Protein AF-A0A7U9RE30-F1 (afdb_monomer)

Foldseek 3Di:
DVVVLVVVLVCCCVVPVPAQEDEQEAELQDDVRLVCVLVSQQVNCVSVVHAYEYEYEQDDPPDALSSLVSNLVSVVSLVPDPRHFEYFYFYCNLDVDPVVQVVQVCVQVCLLVVQQFDDPQAGCDPVNSRVQRRHDAYKDKDKAAQVCLVCVLVCRAPNHGGQHFDQPLDFAEKEWEHCDSDDDCPVVCVRNNDYPYYHYTYNRRIIMMMTTRTHDNVVVSVVSVVSSVVNVVVVVVVVVVVVPDPPPPPPVVPVVPDPDDDDDDDDDDDDPVVVVVVVD

pLDDT: mean 85.0, std 16.6, range [34.31, 98.5]

Solvent-accessible surface area (backbone atoms only — not comparable to full-atom values): 15481 Å² total; per-residue (Å²): 109,69,68,62,48,51,51,51,54,51,49,47,48,71,78,44,75,83,61,58,67,47,78,50,76,35,41,25,32,39,71,71,40,18,77,39,45,55,62,50,47,52,49,49,19,72,75,68,75,29,41,27,27,40,36,35,33,43,67,37,94,88,60,54,50,64,30,29,46,34,32,51,54,34,51,64,47,48,74,72,57,88,59,46,12,20,28,35,44,30,26,44,72,63,39,94,53,61,66,57,47,53,52,52,50,50,55,29,50,50,57,60,72,66,47,68,46,50,53,100,85,27,52,57,47,72,66,58,52,51,50,45,44,48,26,52,32,26,34,48,70,35,65,37,55,68,94,43,63,88,46,48,60,45,35,70,59,73,65,46,50,51,55,59,73,56,93,78,31,49,33,40,35,35,42,35,29,27,49,46,89,76,80,89,51,66,71,50,32,72,69,49,23,69,48,80,46,73,46,55,10,18,53,15,86,38,30,36,39,35,46,17,24,22,56,66,41,59,71,62,51,49,52,40,48,49,52,26,52,53,44,50,52,52,54,48,51,52,54,54,59,66,64,59,54,97,66,72,65,82,71,59,88,64,61,86,75,62,93,75,89,84,80,93,75,84,87,75,85,80,56,85,70,66,70,61,64,80,80,113

Secondary structure (DSSP, 8-state):
-HHHHHHHHHHHHHH-TT--EEEEEEESSSHHHHHHHHHHHHHHHHHH--EEEEEEEEPPTTS-HHHHHHHHHHHHHHTT-SS--EEEEEEGGG-S-HHHHHHHHHHHHHHHHH-----TT----HHHHHHHHHS-EEEEEEEE-GGGGGGHHHHHHTSSSBPPPPTT---SEEEEE-SSS----HHHHHHH---SEEEEE-S-SSEEEEEEEEPP-HHHHHHHHHHHHHHHHHHHHHHHHHHS-TT-S---SSTTS--------PPP---TTTGGGGG-

Radius of gyration: 27.87 Å; Cα contacts (8 Å, |Δi|>4): 449; chains: 1; bounding box: 73×40×84 Å

Sequence (280 aa):
MKENLEILIDEVRSKMPSITTLFICASSAGGTGSGMLAAVAKILSRQLEINICIVTVLPDKSENFQSYANTVELFQEIEKLDCIGATFILDNSKNKDRMKINEIFFTHLDALLANENGGDYGCLDRSEIDNLLSTQGMSILCKLGKDNADKILASLTTNNIYAPIEANKVIRYMGVMSCNTNVELDEIYSQVGMPIDTYIGTNSPSNVYMLAGLTLPKTRLNEIKAMAQTNAEIIKKGFDSAKESLFDDEMDFLGTFDMEARKLKKEEKVSSLDILNEFL

Structure (mmCIF, N/CA/C/O backbone):
data_AF-A0A7U9RE30-F1
#
_entry.id   AF-A0A7U9RE30-F1
#
loop_
_atom_site.group_PDB
_atom_site.id
_atom_site.type_symbol
_atom_site.label_atom_id
_atom_site.label_alt_id
_atom_site.label_comp_id
_atom_site.label_asym_id
_atom_site.label_entity_id
_atom_site.label_seq_id
_atom_site.pdbx_PDB_ins_code
_atom_site.Cartn_x
_atom_site.Cartn_y
_atom_site.Cartn_z
_atom_site.occupancy
_atom_site.B_iso_or_equiv
_atom_site.auth_seq_id
_atom_site.auth_comp_id
_atom_site.auth_asym_id
_atom_site.auth_atom_id
_atom_site.pdbx_PDB_model_num
ATOM 1 N N . MET A 1 1 ? -28.145 0.725 -1.596 1.00 63.81 1 MET A N 1
ATOM 2 C CA . MET A 1 1 ? -26.736 0.257 -1.577 1.00 63.81 1 MET A CA 1
ATOM 3 C C . MET A 1 1 ? -26.477 -0.770 -2.671 1.00 63.81 1 MET A C 1
ATOM 5 O O . MET A 1 1 ? -25.602 -0.515 -3.479 1.00 63.81 1 MET A O 1
ATOM 9 N N . LYS A 1 2 ? -27.236 -1.875 -2.738 1.00 71.50 2 LYS A N 1
ATOM 10 C CA . LYS A 1 2 ? -27.074 -2.898 -3.786 1.00 71.50 2 LYS A CA 1
ATOM 11 C C . LYS A 1 2 ? -27.215 -2.338 -5.213 1.00 71.50 2 LYS A C 1
ATOM 13 O O . LYS A 1 2 ? -26.294 -2.496 -5.997 1.00 71.50 2 LYS A O 1
ATOM 18 N N . GLU A 1 3 ? -28.286 -1.592 -5.489 1.00 78.12 3 GLU A N 1
ATOM 19 C CA . GLU A 1 3 ? -28.509 -0.937 -6.795 1.00 78.12 3 GLU A CA 1
ATOM 20 C C . GLU A 1 3 ? -27.367 0.021 -7.174 1.00 78.12 3 GLU A C 1
ATOM 22 O O . GLU A 1 3 ? -26.835 -0.044 -8.274 1.00 78.12 3 GLU A O 1
ATOM 27 N N . ASN A 1 4 ? -26.906 0.855 -6.234 1.00 83.31 4 ASN A N 1
ATOM 28 C CA . ASN A 1 4 ? -25.778 1.765 -6.476 1.00 83.31 4 ASN A CA 1
ATOM 29 C C . ASN A 1 4 ? -24.476 1.025 -6.815 1.00 83.31 4 ASN A C 1
ATOM 31 O O . ASN A 1 4 ? -23.625 1.567 -7.514 1.00 83.31 4 ASN A O 1
ATOM 35 N N . LEU A 1 5 ? -24.297 -0.188 -6.290 1.00 81.62 5 LEU A N 1
ATOM 36 C CA . LEU A 1 5 ? -23.103 -0.984 -6.531 1.00 81.62 5 LEU A CA 1
ATOM 37 C C . LEU A 1 5 ? -23.157 -1.699 -7.885 1.00 81.62 5 LEU A C 1
ATOM 39 O O . LEU A 1 5 ? -22.132 -1.802 -8.548 1.00 81.62 5 LEU A O 1
ATOM 43 N N . GLU A 1 6 ? -24.341 -2.142 -8.309 1.00 85.25 6 GLU A N 1
ATOM 44 C CA . GLU A 1 6 ? -24.573 -2.651 -9.667 1.00 85.25 6 GLU A CA 1
ATOM 45 C C . GLU A 1 6 ? -24.289 -1.552 -10.699 1.00 85.25 6 GLU A C 1
ATOM 47 O O . GLU A 1 6 ? -23.495 -1.766 -11.610 1.00 85.25 6 GLU A O 1
ATOM 52 N N . ILE A 1 7 ? -24.794 -0.334 -10.463 1.00 89.94 7 ILE A N 1
ATOM 53 C CA . ILE A 1 7 ? -24.478 0.839 -11.294 1.00 89.94 7 ILE A CA 1
ATOM 54 C C . ILE A 1 7 ? -22.966 1.096 -11.333 1.00 89.94 7 ILE A C 1
ATOM 56 O O . ILE A 1 7 ? -22.419 1.345 -12.401 1.00 89.94 7 ILE A O 1
ATOM 60 N N . LEU A 1 8 ? -22.266 1.017 -10.194 1.00 86.19 8 LEU A N 1
ATOM 61 C CA . LEU A 1 8 ? -20.811 1.201 -10.152 1.00 86.19 8 LEU A CA 1
ATOM 62 C C . LEU A 1 8 ? -20.070 0.148 -10.992 1.00 86.19 8 LEU A C 1
ATOM 64 O O . LEU A 1 8 ? -19.139 0.493 -11.716 1.00 86.19 8 LEU A O 1
ATOM 68 N N . ILE A 1 9 ? -20.465 -1.123 -10.892 1.00 87.12 9 ILE A N 1
ATOM 69 C CA . ILE A 1 9 ? -19.874 -2.224 -11.666 1.00 87.12 9 ILE A CA 1
ATOM 70 C C . ILE A 1 9 ? -20.075 -1.982 -13.165 1.00 87.12 9 ILE A C 1
ATOM 72 O O . ILE A 1 9 ? -19.119 -2.093 -13.936 1.00 87.12 9 ILE A O 1
ATOM 76 N N . ASP A 1 10 ? -21.293 -1.624 -13.566 1.00 89.25 10 ASP A N 1
ATOM 77 C CA . ASP A 1 10 ? -21.631 -1.352 -14.963 1.00 89.25 10 ASP A CA 1
ATOM 78 C C . ASP A 1 10 ? -20.873 -0.135 -15.498 1.00 89.25 10 ASP A C 1
ATOM 80 O O . ASP A 1 10 ? -20.344 -0.172 -16.609 1.00 89.25 10 ASP A O 1
ATOM 84 N N . GLU A 1 11 ? -20.729 0.911 -14.685 1.00 90.62 11 GLU A N 1
ATOM 85 C CA . GLU A 1 11 ? -19.977 2.112 -15.036 1.00 90.62 11 GLU A CA 1
ATOM 86 C C . GLU A 1 11 ? -18.492 1.799 -15.268 1.00 90.62 11 GLU A C 1
ATOM 88 O O . GLU A 1 11 ? -17.905 2.258 -16.252 1.00 90.62 11 GLU A O 1
ATOM 93 N N . VAL A 1 12 ? -17.881 0.982 -14.398 1.00 87.69 12 VAL A N 1
ATOM 94 C CA . VAL A 1 12 ? -16.485 0.548 -14.559 1.00 87.69 12 VAL A CA 1
ATOM 95 C C . VAL A 1 12 ? -16.331 -0.287 -15.829 1.00 87.69 12 VAL A C 1
ATOM 97 O O . VAL A 1 12 ? -15.446 0.007 -16.632 1.00 87.69 12 VAL A O 1
ATOM 100 N N . ARG A 1 13 ? -17.215 -1.264 -16.072 1.00 87.12 13 ARG A N 1
ATOM 101 C CA . ARG A 1 13 ? -17.182 -2.080 -17.300 1.00 87.12 13 ARG A CA 1
ATOM 102 C C . ARG A 1 13 ? -17.366 -1.238 -18.558 1.00 87.12 13 ARG A C 1
ATOM 104 O O . ARG A 1 13 ? -16.663 -1.451 -19.542 1.00 87.12 13 ARG A O 1
ATOM 111 N N . SER A 1 14 ? -18.298 -0.288 -18.533 1.00 91.00 14 SER A N 1
ATOM 112 C CA . SER A 1 14 ? -18.625 0.533 -19.697 1.00 91.00 14 SER A CA 1
ATOM 113 C C . SER A 1 14 ? -17.530 1.544 -20.020 1.00 91.00 14 SER A C 1
ATOM 115 O O . SER A 1 14 ? -17.256 1.777 -21.196 1.00 91.00 14 SER A O 1
ATOM 117 N N . LYS A 1 15 ? -16.935 2.187 -19.009 1.00 92.12 15 LYS A N 1
ATOM 118 C CA . LYS A 1 15 ? -15.921 3.231 -19.224 1.00 92.12 15 LYS A CA 1
ATOM 119 C C . LYS A 1 15 ? -14.515 2.673 -19.381 1.00 92.12 15 LYS A C 1
ATOM 121 O O . LYS A 1 15 ? -13.682 3.317 -20.012 1.00 92.12 15 LYS A O 1
ATOM 126 N N . MET A 1 16 ? -14.237 1.515 -18.788 1.00 88.56 16 MET A N 1
ATOM 127 C CA . MET A 1 16 ? -12.893 0.949 -18.693 1.00 88.56 16 MET A CA 1
ATOM 128 C C . MET A 1 16 ? -12.906 -0.564 -18.993 1.00 88.56 16 MET A C 1
ATOM 130 O O . MET A 1 16 ? -12.540 -1.363 -18.135 1.00 88.56 16 MET A O 1
ATOM 134 N N . PRO A 1 17 ? -13.300 -0.987 -20.211 1.00 82.12 17 PRO A N 1
ATOM 135 C CA . PRO A 1 17 ? -13.522 -2.402 -20.535 1.00 82.12 17 PRO A CA 1
ATOM 136 C C . PRO A 1 17 ? -12.256 -3.271 -20.489 1.00 82.12 17 PRO A C 1
ATOM 138 O O . PRO A 1 17 ? -12.358 -4.480 -20.311 1.00 82.12 17 PRO A O 1
ATOM 141 N N . SER A 1 18 ? -11.072 -2.668 -20.632 1.00 86.00 18 SER A N 1
ATOM 142 C CA . SER A 1 18 ? -9.778 -3.369 -20.632 1.00 86.00 18 SER A CA 1
ATOM 143 C C . SER A 1 18 ? -8.967 -3.136 -19.352 1.00 86.00 18 SER A C 1
ATOM 145 O O . SER A 1 18 ? -7.748 -3.302 -19.359 1.00 86.00 18 SER A O 1
ATOM 147 N N . ILE A 1 19 ? -9.606 -2.680 -18.270 1.00 87.94 19 ILE A N 1
ATOM 148 C CA . ILE A 1 19 ? -8.914 -2.439 -17.002 1.00 87.94 19 ILE A CA 1
ATOM 149 C C . ILE A 1 19 ? -8.446 -3.760 -16.389 1.00 87.94 19 ILE A C 1
ATOM 151 O O . ILE A 1 19 ? -9.226 -4.693 -16.235 1.00 87.94 19 ILE A O 1
ATOM 155 N N . THR A 1 20 ? -7.169 -3.836 -16.024 1.00 88.88 20 THR A N 1
ATOM 156 C CA . THR A 1 20 ? -6.586 -5.012 -15.354 1.00 88.88 20 THR A CA 1
ATOM 157 C C . THR A 1 20 ? -6.367 -4.776 -13.864 1.00 88.88 20 THR A C 1
ATOM 159 O O . THR A 1 20 ? -6.419 -5.710 -13.068 1.00 88.88 20 THR A O 1
ATOM 162 N N . THR A 1 21 ? -6.143 -3.517 -13.478 1.00 92.75 21 THR A N 1
ATOM 163 C CA . THR A 1 21 ? -5.919 -3.094 -12.096 1.00 92.75 21 THR A CA 1
ATOM 164 C C . THR A 1 21 ? -6.723 -1.838 -11.796 1.00 92.75 21 THR A C 1
ATOM 166 O O . THR A 1 21 ? -6.643 -0.855 -12.533 1.00 92.75 21 THR A O 1
ATOM 169 N N . LEU A 1 22 ? -7.458 -1.849 -10.687 1.00 94.69 22 LEU A N 1
ATOM 170 C CA . LEU A 1 22 ? -8.190 -0.700 -10.168 1.00 94.69 22 LEU A CA 1
ATOM 171 C C . LEU A 1 22 ? -7.600 -0.266 -8.824 1.00 94.69 22 LEU A C 1
ATOM 173 O O . LEU A 1 22 ? -7.462 -1.069 -7.903 1.00 94.69 22 LEU A O 1
ATOM 177 N N . PHE A 1 23 ? -7.298 1.025 -8.703 1.00 95.94 23 PHE A N 1
ATOM 178 C CA . PHE A 1 23 ? -6.858 1.640 -7.454 1.00 95.94 23 PHE A CA 1
ATOM 179 C C . PHE A 1 23 ? -8.054 2.289 -6.760 1.00 95.94 23 PHE A C 1
ATOM 181 O O . PHE A 1 23 ? -8.691 3.181 -7.323 1.00 95.94 23 PHE A O 1
ATOM 188 N N . ILE A 1 24 ? -8.353 1.862 -5.535 1.00 94.81 24 ILE A N 1
ATOM 189 C CA . ILE A 1 24 ? -9.394 2.474 -4.707 1.00 94.81 24 ILE A CA 1
ATOM 190 C C . ILE A 1 24 ? -8.718 3.314 -3.626 1.00 94.81 24 ILE A C 1
ATOM 192 O O . ILE A 1 24 ? -8.037 2.784 -2.747 1.00 94.81 24 ILE A O 1
ATOM 196 N N . CYS A 1 25 ? -8.916 4.629 -3.697 1.00 94.81 25 CYS A N 1
ATOM 197 C CA . CYS A 1 25 ? -8.333 5.592 -2.768 1.00 94.81 25 CYS A CA 1
ATOM 198 C C . CYS A 1 25 ? -9.371 6.042 -1.734 1.00 94.81 25 CYS A C 1
ATOM 200 O O . CYS A 1 25 ? -10.417 6.578 -2.103 1.00 94.81 25 CYS A O 1
ATOM 202 N N . ALA A 1 26 ? -9.081 5.878 -0.444 1.00 93.88 26 ALA A N 1
ATOM 203 C CA . ALA A 1 26 ? -9.951 6.344 0.635 1.00 93.88 26 ALA A CA 1
ATOM 204 C C . ALA A 1 26 ? -9.150 6.707 1.891 1.00 93.88 26 ALA A C 1
ATOM 206 O O . ALA A 1 26 ? -8.157 6.074 2.209 1.00 93.88 26 ALA A O 1
ATOM 207 N N . SER A 1 27 ? -9.590 7.706 2.655 1.00 93.44 27 SER A N 1
ATOM 208 C CA . SER A 1 27 ? -9.012 7.967 3.982 1.00 93.44 27 SER A CA 1
ATOM 209 C C . SER A 1 27 ? -9.482 6.904 4.981 1.00 93.44 27 SER A C 1
ATOM 211 O O . SER A 1 27 ? -10.683 6.627 5.038 1.00 93.44 27 SER A O 1
ATOM 213 N N . SER A 1 28 ? -8.579 6.361 5.810 1.00 93.06 28 SER A N 1
ATOM 214 C CA . SER A 1 28 ? -8.965 5.418 6.872 1.00 93.06 28 SER A CA 1
ATOM 215 C C . SER A 1 28 ? -9.716 6.101 8.015 1.00 93.06 28 SER A C 1
ATOM 217 O O . SER A 1 28 ? -10.452 5.454 8.748 1.00 93.06 28 SER A O 1
ATOM 219 N N . ALA A 1 29 ? -9.542 7.415 8.159 1.00 90.56 29 ALA A N 1
ATOM 220 C CA . ALA A 1 29 ? -10.174 8.221 9.194 1.00 90.56 29 ALA A CA 1
ATOM 221 C C . ALA A 1 29 ? -11.578 8.716 8.806 1.00 90.56 29 ALA A C 1
ATOM 223 O O . ALA A 1 29 ? -12.392 9.036 9.674 1.00 90.56 29 ALA A O 1
ATOM 224 N N . GLY A 1 30 ? -11.887 8.793 7.507 1.00 86.75 30 GLY A N 1
ATOM 225 C CA . GLY A 1 30 ? -13.177 9.294 7.028 1.00 86.75 30 GLY A CA 1
ATOM 226 C C . GLY A 1 30 ? -14.314 8.306 7.287 1.00 86.75 30 GLY A C 1
ATOM 227 O O . GLY A 1 30 ? -14.107 7.107 7.176 1.00 86.75 30 GLY A O 1
ATOM 228 N N . GLY A 1 31 ? -15.529 8.784 7.572 1.00 79.38 31 GLY A N 1
ATOM 229 C CA . GLY A 1 31 ? -16.672 7.901 7.863 1.00 79.38 31 GLY A CA 1
ATOM 230 C C . GLY A 1 31 ? -17.079 7.023 6.673 1.00 79.38 31 GLY A C 1
ATOM 231 O O . GLY A 1 31 ? -17.014 5.803 6.735 1.00 79.38 31 GLY A O 1
ATOM 232 N N . THR A 1 32 ? -17.439 7.643 5.549 1.00 77.44 32 THR A N 1
ATOM 233 C CA . THR A 1 32 ? -17.916 6.919 4.357 1.00 77.44 32 THR A CA 1
ATOM 234 C C . THR A 1 32 ? -16.806 6.136 3.653 1.00 77.44 32 THR A C 1
ATOM 236 O O . THR A 1 32 ? -17.032 5.024 3.183 1.00 77.44 32 THR A O 1
ATOM 239 N N . GLY A 1 33 ? -15.607 6.726 3.574 1.00 75.94 33 GLY A N 1
ATOM 240 C CA . GLY A 1 33 ? -14.452 6.122 2.911 1.00 75.94 33 GLY A CA 1
ATOM 241 C C . GLY A 1 33 ? -13.985 4.851 3.613 1.00 75.94 33 GLY A C 1
ATOM 242 O O . GLY A 1 33 ? -13.835 3.829 2.957 1.00 75.94 33 GLY A O 1
ATOM 243 N N . SER A 1 34 ? -13.823 4.887 4.938 1.00 80.50 34 SER A N 1
ATOM 244 C CA . SER A 1 34 ? -13.415 3.708 5.711 1.00 80.50 34 SER A CA 1
ATOM 245 C C . SER A 1 34 ? -14.508 2.635 5.759 1.00 80.50 34 SER A C 1
ATOM 247 O O . SER A 1 34 ? -14.221 1.477 5.481 1.00 80.50 34 SER A O 1
ATOM 249 N N . GLY A 1 35 ? -15.770 3.011 5.996 1.00 82.88 35 GLY A N 1
ATOM 250 C CA . GLY A 1 35 ? -16.856 2.048 6.214 1.00 82.88 35 GLY A CA 1
ATOM 251 C C . GLY A 1 35 ? -17.312 1.264 4.979 1.00 82.88 35 GLY A C 1
ATOM 252 O O . GLY A 1 35 ? -18.049 0.292 5.113 1.00 82.88 35 GLY A O 1
ATOM 253 N N . MET A 1 36 ? -16.921 1.673 3.765 1.00 86.44 36 MET A N 1
ATOM 254 C CA . MET A 1 36 ? -17.291 0.961 2.531 1.00 86.44 36 MET A CA 1
ATOM 255 C C . MET A 1 36 ? -16.102 0.385 1.762 1.00 86.44 36 MET A C 1
ATOM 257 O O . MET A 1 36 ? -16.319 -0.455 0.889 1.00 86.44 36 MET A O 1
ATOM 261 N N . LEU A 1 37 ? -14.865 0.802 2.056 1.00 91.25 37 LEU A N 1
ATOM 262 C CA . LEU A 1 37 ? -13.691 0.451 1.249 1.00 91.25 37 LEU A CA 1
ATOM 263 C C . LEU A 1 37 ? -13.513 -1.061 1.102 1.00 91.25 37 LEU A C 1
ATOM 265 O O . LEU A 1 37 ? -13.399 -1.552 -0.020 1.00 91.25 37 LEU A O 1
ATOM 269 N N . ALA A 1 38 ? -13.534 -1.806 2.209 1.00 90.69 38 ALA A N 1
ATOM 270 C CA . ALA A 1 38 ? -13.299 -3.247 2.172 1.00 90.69 38 ALA A CA 1
ATOM 271 C C . ALA A 1 38 ? -14.423 -4.004 1.445 1.00 90.69 38 ALA A C 1
ATOM 273 O O . ALA A 1 38 ? -14.160 -4.903 0.642 1.00 90.69 38 ALA A O 1
ATOM 274 N N . ALA A 1 39 ? -15.679 -3.611 1.680 1.00 90.62 39 ALA A N 1
ATOM 275 C CA . ALA A 1 39 ? -16.838 -4.202 1.017 1.00 90.62 39 ALA A CA 1
ATOM 276 C C . ALA A 1 39 ? -16.819 -3.950 -0.499 1.00 90.62 39 ALA A C 1
ATOM 278 O O . ALA A 1 39 ? -16.987 -4.886 -1.284 1.00 90.62 39 ALA A O 1
ATOM 279 N N . VAL A 1 40 ? -16.567 -2.706 -0.916 1.00 91.19 40 VAL A N 1
ATOM 280 C CA . VAL A 1 40 ? -16.486 -2.323 -2.332 1.00 91.19 40 VAL A CA 1
ATOM 281 C C . VAL A 1 40 ? -15.314 -3.028 -3.013 1.00 91.19 40 VAL A C 1
ATOM 283 O O . VAL A 1 40 ? -15.514 -3.621 -4.070 1.00 91.19 40 VAL A O 1
ATOM 286 N N . ALA A 1 41 ? -14.130 -3.051 -2.391 1.00 93.00 41 ALA A N 1
ATOM 287 C CA . ALA A 1 41 ? -12.958 -3.751 -2.920 1.00 93.00 41 ALA A CA 1
ATOM 288 C C . ALA A 1 41 ? -13.247 -5.237 -3.177 1.00 93.00 41 ALA A C 1
ATOM 290 O O . ALA A 1 41 ? -12.994 -5.740 -4.271 1.00 93.00 41 ALA A O 1
ATOM 291 N N . LYS A 1 42 ? -13.857 -5.926 -2.204 1.00 91.44 42 LYS A N 1
ATOM 292 C CA . LYS A 1 42 ? -14.213 -7.344 -2.331 1.00 91.44 42 LYS A CA 1
ATOM 293 C C . LYS A 1 42 ? -15.210 -7.601 -3.456 1.00 91.44 42 LYS A C 1
ATOM 295 O O . LYS A 1 42 ? -15.084 -8.592 -4.175 1.00 91.44 42 LYS A O 1
ATOM 300 N N . ILE A 1 43 ? -16.220 -6.744 -3.593 1.00 91.31 43 ILE A N 1
ATOM 301 C CA . ILE A 1 43 ? -17.259 -6.934 -4.606 1.00 91.31 43 ILE A CA 1
ATOM 302 C C . ILE A 1 43 ? -16.709 -6.642 -6.002 1.00 91.31 43 ILE A C 1
ATOM 304 O O . ILE A 1 43 ? -16.916 -7.456 -6.897 1.00 91.31 43 ILE A O 1
ATOM 308 N N . LEU A 1 44 ? -15.966 -5.546 -6.178 1.00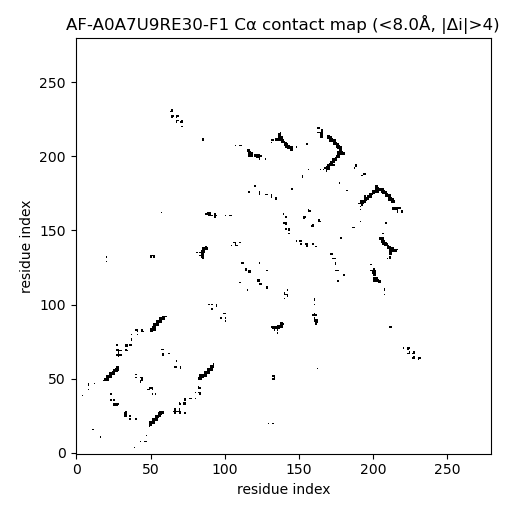 91.00 44 LEU A N 1
ATOM 309 C CA . LEU A 1 44 ? -15.352 -5.208 -7.464 1.00 91.00 44 LEU A CA 1
ATOM 310 C C . LEU A 1 44 ? -14.345 -6.273 -7.901 1.00 91.00 44 LEU A C 1
ATOM 312 O O . LEU A 1 44 ? -14.432 -6.729 -9.036 1.00 91.00 44 LEU A O 1
ATOM 316 N N . SER A 1 45 ? -13.480 -6.740 -6.994 1.00 91.00 45 SER A N 1
ATOM 317 C CA . SER A 1 45 ? -12.540 -7.836 -7.268 1.00 91.00 45 SER A CA 1
ATOM 318 C C . SER A 1 45 ? -13.260 -9.074 -7.817 1.00 91.00 45 SER A C 1
ATOM 320 O O . SER A 1 45 ? -12.909 -9.591 -8.874 1.00 91.00 45 SER A O 1
ATOM 322 N N . ARG A 1 46 ? -14.345 -9.512 -7.161 1.00 89.50 46 ARG A N 1
ATOM 323 C CA . ARG A 1 46 ? -15.068 -10.733 -7.558 1.00 89.50 46 ARG A CA 1
ATOM 324 C C . ARG A 1 46 ? -15.967 -10.583 -8.780 1.00 89.50 46 ARG A C 1
ATOM 326 O O . ARG A 1 46 ? -16.212 -11.571 -9.456 1.00 89.50 46 ARG A O 1
ATOM 333 N N . GLN A 1 47 ? -16.530 -9.402 -9.017 1.00 90.19 47 GLN A N 1
ATOM 334 C CA . GLN A 1 47 ? -17.470 -9.180 -10.123 1.00 90.19 47 GLN A CA 1
ATOM 335 C C . GLN A 1 47 ? -16.765 -8.786 -11.420 1.00 90.19 47 GLN A C 1
ATOM 337 O O . GLN A 1 47 ? -17.291 -9.039 -12.505 1.00 90.19 47 GLN A O 1
ATOM 342 N N . LEU A 1 48 ? -15.614 -8.127 -11.316 1.00 88.00 48 LEU A N 1
ATOM 343 C CA . LEU A 1 48 ? -14.842 -7.677 -12.469 1.00 88.00 48 LEU A CA 1
ATOM 344 C C . LEU A 1 48 ? -13.650 -8.589 -12.770 1.00 88.00 48 LEU A C 1
ATOM 346 O O . LEU A 1 48 ? -13.125 -8.498 -13.869 1.00 88.00 48 LEU A O 1
ATOM 350 N N . GLU A 1 49 ? -13.248 -9.453 -11.830 1.00 90.25 49 GLU A N 1
ATOM 351 C CA . GLU A 1 49 ? -12.075 -10.336 -11.957 1.00 90.25 49 GLU A CA 1
ATOM 352 C C . GLU A 1 49 ? -10.780 -9.558 -12.258 1.00 90.25 49 GLU A C 1
ATOM 354 O O . GLU A 1 49 ? -9.898 -10.018 -12.978 1.00 90.25 49 GLU A O 1
ATOM 359 N N . ILE A 1 50 ? -10.669 -8.356 -11.683 1.00 91.56 50 ILE A N 1
ATOM 360 C CA . ILE A 1 50 ? -9.516 -7.460 -11.822 1.00 91.56 50 ILE A CA 1
ATOM 361 C C . ILE A 1 50 ? -8.734 -7.369 -10.515 1.00 91.56 50 ILE A C 1
ATOM 363 O O . ILE A 1 50 ? -9.286 -7.548 -9.425 1.00 91.56 50 ILE A O 1
ATOM 367 N N . ASN A 1 51 ? -7.457 -7.006 -10.614 1.00 94.75 51 ASN A N 1
ATOM 368 C CA . ASN A 1 51 ? -6.653 -6.715 -9.438 1.00 94.75 51 ASN A CA 1
ATOM 369 C C . ASN A 1 51 ? -7.147 -5.430 -8.753 1.00 94.75 51 ASN A C 1
ATOM 371 O O . ASN A 1 51 ? -7.354 -4.404 -9.405 1.00 94.75 51 ASN A O 1
ATOM 375 N N . ILE A 1 52 ? -7.303 -5.470 -7.430 1.00 96.56 52 ILE A N 1
ATOM 376 C CA . ILE A 1 52 ? -7.695 -4.308 -6.629 1.00 96.56 52 ILE A CA 1
ATOM 377 C C . ILE A 1 52 ? -6.524 -3.884 -5.751 1.00 96.56 52 ILE A C 1
ATOM 379 O O . ILE A 1 52 ? -6.151 -4.596 -4.818 1.00 96.56 52 ILE A O 1
ATOM 383 N N . CYS A 1 53 ? -6.003 -2.690 -6.009 1.00 97.81 53 CYS A N 1
ATOM 384 C CA . CYS A 1 53 ? -5.042 -2.022 -5.143 1.00 97.81 53 CYS A CA 1
ATOM 385 C C . CYS A 1 53 ? -5.774 -1.040 -4.228 1.00 97.81 53 CYS A C 1
ATOM 387 O O . CYS A 1 53 ? -6.659 -0.299 -4.665 1.00 97.81 53 CYS A O 1
ATOM 389 N N . ILE A 1 54 ? -5.381 -0.991 -2.959 1.00 97.56 54 ILE A N 1
ATOM 390 C CA . ILE A 1 54 ? -5.941 -0.040 -1.995 1.00 97.56 54 ILE A CA 1
ATOM 391 C C . ILE A 1 54 ? -4.917 1.056 -1.729 1.00 97.56 54 ILE A C 1
ATOM 393 O O . ILE A 1 54 ? -3.756 0.769 -1.456 1.00 97.56 54 ILE A O 1
ATOM 397 N N . VAL A 1 55 ? -5.357 2.311 -1.752 1.00 97.88 55 VAL A N 1
ATOM 398 C CA . VAL A 1 55 ? -4.584 3.450 -1.249 1.00 97.88 55 VAL A CA 1
ATOM 399 C C . VAL A 1 55 ? -5.346 4.034 -0.073 1.00 97.88 55 VAL A C 1
ATOM 401 O O . VAL A 1 55 ? -6.467 4.522 -0.228 1.00 97.88 55 VAL A O 1
ATOM 404 N N . THR A 1 56 ? -4.755 3.968 1.114 1.00 96.81 56 THR A N 1
ATOM 405 C CA . THR A 1 56 ? -5.373 4.489 2.331 1.00 96.81 56 THR A CA 1
ATOM 406 C C . THR A 1 56 ? -4.428 5.360 3.130 1.00 96.81 56 THR A C 1
ATOM 408 O O . THR A 1 56 ? -3.213 5.234 3.015 1.00 96.81 56 THR A O 1
ATOM 411 N N . VAL A 1 57 ? -4.985 6.281 3.913 1.00 96.75 57 VAL A N 1
ATOM 412 C CA . VAL A 1 57 ? -4.219 7.292 4.651 1.00 96.75 57 VAL A CA 1
ATOM 413 C C . VAL A 1 57 ? -4.571 7.230 6.127 1.00 96.75 57 VAL A C 1
ATOM 415 O O . VAL A 1 57 ? -5.724 7.484 6.482 1.00 96.75 57 VAL A O 1
ATOM 418 N N . LEU A 1 58 ? -3.572 6.924 6.958 1.00 96.81 58 LEU A N 1
ATOM 419 C CA . LEU A 1 58 ? -3.680 6.897 8.412 1.00 96.81 58 LEU A CA 1
ATOM 420 C C . LEU A 1 58 ? -3.846 8.312 8.985 1.00 96.81 58 LEU A C 1
ATOM 422 O O . LEU A 1 58 ? -3.241 9.260 8.466 1.00 96.81 58 LEU A O 1
ATOM 426 N N . PRO A 1 59 ? -4.619 8.459 10.075 1.00 94.94 59 PRO A N 1
ATOM 427 C CA . PRO A 1 59 ? -4.793 9.732 10.750 1.00 94.94 59 PRO A CA 1
ATOM 428 C C . PRO A 1 59 ? -3.508 10.208 11.431 1.00 94.94 59 PRO A C 1
ATOM 430 O O . PRO A 1 59 ? -2.682 9.416 11.898 1.00 94.94 59 PRO A O 1
ATOM 433 N N . ASP A 1 60 ? -3.385 11.528 11.551 1.00 93.75 60 ASP A N 1
ATOM 434 C CA . ASP A 1 60 ? -2.378 12.139 12.420 1.00 93.75 60 ASP A CA 1
ATOM 435 C C . ASP A 1 60 ? -2.772 12.020 13.909 1.00 93.75 60 ASP A C 1
ATOM 437 O O . ASP A 1 60 ? -3.936 11.813 14.247 1.00 93.75 60 ASP A O 1
ATOM 441 N N . LYS A 1 61 ? -1.801 12.187 14.816 1.00 89.12 61 LYS A N 1
ATOM 442 C CA . LYS A 1 61 ? -1.993 12.154 16.281 1.00 89.12 61 LYS A CA 1
ATOM 443 C C . LYS A 1 61 ? -2.862 13.298 16.821 1.00 89.12 61 LYS A C 1
ATOM 445 O O . LYS A 1 61 ? -3.280 13.253 17.975 1.00 89.12 61 LYS A O 1
ATOM 450 N N . SER A 1 62 ? -3.096 14.339 16.024 1.00 87.94 62 SER A N 1
ATOM 451 C CA . SER A 1 62 ? -3.979 15.457 16.374 1.00 87.94 62 SER A CA 1
ATOM 452 C C . SER A 1 62 ? -5.460 15.197 16.068 1.00 87.94 62 SER A C 1
ATOM 454 O O . SER A 1 62 ? -6.303 16.040 16.375 1.00 87.94 62 SER A O 1
ATOM 456 N N . GLU A 1 63 ? -5.798 14.056 15.462 1.00 91.12 63 GLU A N 1
ATOM 457 C CA . GLU A 1 63 ? -7.172 13.747 15.070 1.00 91.12 63 GLU A CA 1
ATOM 458 C C . GLU A 1 63 ? -8.041 13.240 16.233 1.00 91.12 63 GLU A C 1
ATOM 460 O O . GLU A 1 63 ? -7.578 12.961 17.342 1.00 91.12 63 GLU A O 1
ATOM 465 N N . ASN A 1 64 ? -9.352 13.178 15.989 1.00 90.56 64 ASN A N 1
ATOM 466 C CA . ASN A 1 64 ? -10.345 12.864 17.011 1.00 90.56 64 ASN A CA 1
ATOM 467 C C . ASN A 1 64 ? -10.548 11.348 17.201 1.00 90.56 64 ASN A C 1
ATOM 469 O O . ASN A 1 64 ? -10.076 10.519 16.425 1.00 90.56 64 ASN A O 1
ATOM 473 N N . PHE A 1 65 ? -11.305 10.989 18.242 1.00 91.94 65 PHE A N 1
ATOM 474 C CA . PHE A 1 65 ? -11.666 9.601 18.542 1.00 91.94 65 PHE A CA 1
ATOM 475 C C . PHE A 1 65 ? -12.260 8.846 17.342 1.00 91.94 65 PHE A C 1
ATOM 477 O O . PHE A 1 65 ? -11.845 7.720 17.075 1.00 91.94 65 PHE A O 1
ATOM 484 N N . GLN A 1 66 ? -13.193 9.462 16.607 1.00 91.81 66 GLN A N 1
ATOM 485 C CA . GLN A 1 66 ? -13.874 8.812 15.487 1.00 91.81 66 GLN A CA 1
ATOM 486 C C . GLN A 1 66 ? -12.896 8.469 14.356 1.00 91.81 66 GLN A C 1
ATOM 488 O O . GLN A 1 66 ? -12.972 7.373 13.810 1.00 91.81 66 GLN A O 1
ATOM 493 N N . SER A 1 67 ? -11.940 9.356 14.051 1.00 93.62 67 SER A N 1
ATOM 494 C CA . SER A 1 67 ? -10.869 9.088 13.080 1.00 93.62 67 SER A CA 1
ATOM 495 C C . SER A 1 67 ? -10.077 7.827 13.442 1.00 93.62 67 SER A C 1
ATOM 497 O O . SER A 1 67 ? -9.776 7.001 12.573 1.00 93.62 67 SER A O 1
ATOM 499 N N . TYR A 1 68 ? -9.752 7.651 14.727 1.00 93.81 68 TYR A N 1
ATOM 500 C CA . TYR A 1 68 ? -9.025 6.473 15.200 1.00 93.81 68 TYR A CA 1
ATOM 501 C C . TYR A 1 68 ? -9.885 5.208 15.170 1.00 93.81 68 TYR A C 1
ATOM 503 O O . TYR A 1 68 ? -9.408 4.175 14.701 1.00 93.81 68 TYR A O 1
ATOM 511 N N . ALA A 1 69 ? -11.143 5.287 15.613 1.00 93.00 69 ALA A N 1
ATOM 512 C CA . ALA A 1 69 ? -12.079 4.162 15.592 1.00 93.00 69 ALA A CA 1
ATOM 513 C C . ALA A 1 69 ? -12.303 3.639 14.162 1.00 93.00 69 ALA A C 1
ATOM 515 O O . ALA A 1 69 ? -12.049 2.465 13.898 1.00 93.00 69 ALA A O 1
ATOM 516 N N . ASN A 1 70 ? -12.633 4.538 13.227 1.00 94.69 70 ASN A N 1
ATOM 517 C CA . ASN A 1 70 ? -12.809 4.230 11.804 1.00 94.69 70 ASN A CA 1
ATOM 518 C C . ASN A 1 70 ? -11.574 3.537 11.206 1.00 94.69 70 ASN A C 1
ATOM 520 O O . ASN A 1 70 ? -11.686 2.565 10.460 1.00 94.69 70 ASN A O 1
ATOM 524 N N . THR A 1 71 ? -10.377 4.013 11.565 1.00 95.88 71 THR A N 1
ATOM 525 C CA . THR A 1 71 ? -9.124 3.431 11.072 1.00 95.88 71 THR A CA 1
ATOM 526 C C . THR A 1 71 ? -8.936 2.007 11.584 1.00 95.88 71 THR A C 1
ATOM 528 O O . THR A 1 71 ? -8.590 1.116 10.810 1.00 95.88 71 THR A O 1
ATOM 531 N N . VAL A 1 72 ? -9.169 1.771 12.877 1.00 94.69 72 VAL A N 1
ATOM 532 C CA . VAL A 1 72 ? -9.040 0.432 13.468 1.00 94.69 72 VAL A CA 1
ATOM 533 C C . VAL A 1 72 ? -10.037 -0.540 12.837 1.00 94.69 72 VAL A C 1
ATOM 535 O O . VAL A 1 72 ? -9.646 -1.654 12.492 1.00 94.69 72 VAL A O 1
ATOM 538 N N . GLU A 1 73 ? -11.290 -0.125 12.657 1.00 94.69 73 GLU A N 1
ATOM 539 C CA . GLU A 1 73 ? -12.334 -0.939 12.023 1.00 94.69 73 GLU A CA 1
ATOM 540 C C . GLU A 1 73 ? -11.969 -1.298 10.578 1.00 94.69 73 GLU A C 1
ATOM 542 O O . GLU A 1 73 ? -11.941 -2.480 10.232 1.00 94.69 73 GLU A O 1
ATOM 547 N N . LEU A 1 74 ? -11.561 -0.315 9.767 1.00 95.19 74 LEU A N 1
ATOM 548 C CA . LEU A 1 74 ? -11.149 -0.561 8.384 1.00 95.19 74 LEU A CA 1
ATOM 549 C C . LEU A 1 74 ? -10.017 -1.590 8.291 1.00 95.19 74 LEU A C 1
ATOM 551 O O . LEU A 1 74 ? -10.070 -2.499 7.465 1.00 95.19 74 LEU A O 1
ATOM 555 N N . PHE A 1 75 ? -8.978 -1.474 9.121 1.00 95.75 75 PHE A N 1
ATOM 556 C CA . PHE A 1 75 ? -7.844 -2.398 9.049 1.00 95.75 75 PHE A CA 1
ATOM 557 C C . PHE A 1 75 ? -8.183 -3.810 9.545 1.00 95.75 75 PHE A C 1
ATOM 559 O O . PHE A 1 75 ? -7.608 -4.773 9.038 1.00 95.75 75 PHE A O 1
ATOM 566 N N . GLN A 1 76 ? -9.149 -3.958 10.459 1.00 94.06 76 GLN A N 1
ATOM 567 C CA . GLN A 1 76 ? -9.698 -5.273 10.818 1.00 94.06 76 GLN A CA 1
ATOM 568 C C . GLN A 1 76 ? -10.449 -5.930 9.656 1.00 94.06 76 GLN A C 1
ATOM 570 O O . GLN A 1 76 ? -10.514 -7.160 9.588 1.00 94.06 76 GLN A O 1
ATOM 575 N N . GLU A 1 77 ? -11.049 -5.138 8.769 1.00 94.69 77 GLU A N 1
ATOM 576 C CA . GLU A 1 77 ? -11.689 -5.639 7.554 1.00 94.69 77 GLU A CA 1
ATOM 577 C C . GLU A 1 77 ? -10.659 -5.953 6.466 1.00 94.69 77 GLU A C 1
ATOM 579 O O . GLU A 1 77 ? -10.708 -7.044 5.899 1.00 94.69 77 GLU A O 1
ATOM 584 N N . ILE A 1 78 ? -9.690 -5.059 6.227 1.00 94.12 78 ILE A N 1
ATOM 585 C CA . ILE A 1 78 ? -8.609 -5.254 5.245 1.00 94.12 78 ILE A CA 1
ATOM 586 C C . ILE A 1 78 ? -7.793 -6.514 5.558 1.00 94.12 78 ILE A C 1
ATOM 588 O O . ILE A 1 78 ? -7.510 -7.280 4.642 1.00 94.12 78 ILE A O 1
ATOM 592 N N . GLU A 1 79 ? -7.453 -6.779 6.827 1.00 92.25 79 GLU A N 1
ATOM 593 C CA . GLU A 1 79 ? -6.694 -7.985 7.215 1.00 92.25 79 GLU A CA 1
ATOM 594 C C . GLU A 1 79 ? -7.434 -9.290 6.855 1.00 92.25 79 GLU A C 1
ATOM 596 O O . GLU A 1 79 ? -6.802 -10.329 6.678 1.00 92.25 79 GLU A O 1
ATOM 601 N N . LYS A 1 80 ? -8.765 -9.247 6.704 1.00 92.38 80 LYS A N 1
ATOM 602 C CA . LYS A 1 80 ? -9.603 -10.402 6.335 1.00 92.38 80 LYS A CA 1
ATOM 603 C C . LYS A 1 80 ? -9.841 -10.527 4.828 1.00 92.38 80 LYS A C 1
ATOM 605 O O . LYS A 1 80 ? -10.483 -11.490 4.405 1.00 92.38 80 LYS A O 1
ATOM 610 N N . LEU A 1 81 ? -9.409 -9.557 4.022 1.00 91.25 81 LEU A N 1
ATOM 611 C CA . LEU A 1 81 ? -9.546 -9.622 2.569 1.00 91.25 81 LEU A CA 1
ATOM 612 C C . LEU A 1 81 ? -8.454 -10.518 1.981 1.00 91.25 81 LEU A C 1
ATOM 614 O O . LEU A 1 81 ? -7.282 -10.360 2.286 1.00 91.25 81 LEU A O 1
ATOM 618 N N . ASP A 1 82 ? -8.849 -11.433 1.102 1.00 89.62 82 ASP A N 1
ATOM 619 C CA . ASP A 1 82 ? -7.993 -12.387 0.380 1.00 89.62 82 ASP A CA 1
ATOM 620 C C . ASP A 1 82 ? -7.929 -12.103 -1.131 1.00 89.62 82 ASP A C 1
ATOM 622 O O . ASP A 1 82 ? -7.371 -12.876 -1.901 1.00 89.62 82 ASP A O 1
ATOM 626 N N . CYS A 1 83 ? -8.550 -11.007 -1.563 1.00 89.31 83 CYS A N 1
ATOM 627 C CA . CYS A 1 83 ? -8.849 -10.709 -2.965 1.00 89.31 83 CYS A CA 1
ATOM 628 C C . CYS A 1 83 ? -8.340 -9.330 -3.412 1.00 89.31 83 CYS A C 1
ATOM 630 O O . CYS A 1 83 ? -8.798 -8.795 -4.423 1.00 89.31 83 CYS A O 1
ATOM 632 N N . ILE A 1 84 ? -7.422 -8.746 -2.638 1.00 95.25 84 ILE A N 1
ATOM 633 C CA . ILE A 1 84 ? -6.768 -7.467 -2.925 1.00 95.25 84 ILE A CA 1
ATOM 634 C C . ILE A 1 84 ? -5.269 -7.688 -3.126 1.00 95.25 84 ILE A C 1
ATOM 636 O O . ILE A 1 84 ? -4.677 -8.560 -2.486 1.00 95.25 84 ILE A O 1
ATOM 640 N N . GLY A 1 85 ? -4.668 -6.878 -3.990 1.00 96.81 85 GLY A N 1
ATOM 641 C CA . GLY A 1 85 ? -3.231 -6.846 -4.215 1.00 96.81 85 GLY A CA 1
ATOM 642 C C . GLY A 1 85 ? -2.532 -5.859 -3.280 1.00 96.81 85 GLY A C 1
ATOM 643 O O . GLY A 1 85 ? -2.727 -5.861 -2.057 1.00 96.81 85 GLY A O 1
ATOM 644 N N . ALA A 1 86 ? -1.710 -4.995 -3.867 1.00 98.00 86 ALA A N 1
ATOM 645 C CA . ALA A 1 86 ? -0.905 -4.021 -3.150 1.00 98.00 86 ALA A CA 1
ATOM 646 C C . ALA A 1 86 ? -1.773 -3.024 -2.363 1.00 98.00 86 ALA A C 1
ATOM 648 O O . ALA A 1 86 ? -2.699 -2.397 -2.885 1.00 98.00 86 ALA A O 1
ATOM 649 N N . THR A 1 87 ? -1.438 -2.845 -1.086 1.00 98.19 87 THR A N 1
ATOM 650 C CA . THR A 1 87 ? -2.055 -1.850 -0.204 1.00 98.19 87 THR A CA 1
ATOM 651 C C . THR A 1 87 ? -1.038 -0.763 0.134 1.00 98.19 87 THR A C 1
ATOM 653 O O . THR A 1 87 ? -0.094 -0.979 0.893 1.00 98.19 87 THR A O 1
ATOM 656 N N . PHE A 1 88 ? -1.224 0.430 -0.416 1.00 98.50 88 PHE A N 1
ATOM 657 C CA . PHE A 1 88 ? -0.415 1.607 -0.119 1.00 98.50 88 PHE A CA 1
ATOM 658 C C . PHE A 1 88 ? -1.005 2.325 1.091 1.00 98.50 88 PHE A C 1
ATOM 660 O O . PHE A 1 88 ? -2.116 2.852 1.037 1.00 98.50 88 PHE A O 1
ATOM 667 N N . ILE A 1 89 ? -0.264 2.324 2.196 1.00 98.25 89 ILE A N 1
ATOM 668 C CA . ILE A 1 89 ? -0.706 2.912 3.462 1.00 98.25 89 ILE A CA 1
ATOM 669 C C . ILE A 1 89 ? 0.126 4.163 3.707 1.00 98.25 89 ILE A C 1
ATOM 671 O O . ILE A 1 89 ? 1.287 4.071 4.100 1.00 98.25 89 ILE A O 1
ATOM 675 N N . LEU A 1 90 ? -0.462 5.322 3.441 1.00 98.06 90 LEU A N 1
ATOM 676 C CA . LEU A 1 90 ? 0.126 6.633 3.690 1.00 98.06 90 LEU A CA 1
ATOM 677 C C . LEU A 1 90 ? -0.109 7.037 5.150 1.00 98.06 90 LEU A C 1
ATOM 679 O O . LEU A 1 90 ? -1.059 6.569 5.778 1.00 98.06 90 LEU A O 1
ATOM 683 N N . ASP A 1 91 ? 0.727 7.910 5.704 1.00 96.81 91 ASP A N 1
ATOM 684 C CA . ASP A 1 91 ? 0.605 8.356 7.096 1.00 96.81 91 ASP A CA 1
ATOM 685 C C . ASP A 1 91 ? 0.665 9.888 7.190 1.00 96.81 91 ASP A C 1
ATOM 687 O O . ASP A 1 91 ? 1.703 10.500 6.931 1.00 96.81 91 ASP A O 1
ATOM 691 N N . ASN A 1 92 ? -0.448 10.516 7.596 1.00 95.62 92 ASN A N 1
ATOM 692 C CA . ASN A 1 92 ? -0.547 11.974 7.744 1.00 95.62 92 ASN A CA 1
ATOM 693 C C . ASN A 1 92 ? 0.409 12.543 8.805 1.00 95.62 92 ASN A C 1
ATOM 695 O O . ASN A 1 92 ? 0.656 13.746 8.814 1.00 95.62 92 ASN A O 1
ATOM 699 N N . SER A 1 93 ? 0.983 11.716 9.683 1.00 93.88 93 SER A N 1
ATOM 700 C CA . SER A 1 93 ? 2.001 12.178 10.639 1.00 93.88 93 SER A CA 1
ATOM 701 C C . SER A 1 93 ? 3.369 12.447 9.990 1.00 93.88 93 SER A C 1
ATOM 703 O O . SER A 1 93 ? 4.219 13.108 10.590 1.00 93.88 93 SER A O 1
ATOM 705 N N . LYS A 1 94 ? 3.600 11.972 8.756 1.00 93.38 94 LYS A N 1
ATOM 706 C CA . LYS A 1 94 ? 4.878 12.114 8.039 1.00 93.38 94 LYS A CA 1
ATOM 707 C C . LYS A 1 94 ? 5.087 13.493 7.424 1.00 93.38 94 LYS A C 1
ATOM 709 O O . LYS A 1 94 ? 6.228 13.886 7.189 1.00 93.38 94 LYS A O 1
ATOM 714 N N . ASN A 1 95 ? 4.018 14.240 7.157 1.00 91.56 95 ASN A N 1
ATOM 715 C CA . ASN A 1 95 ? 4.115 15.596 6.631 1.00 91.56 95 ASN A CA 1
ATOM 716 C C . ASN A 1 95 ? 2.928 16.437 7.104 1.00 91.56 95 ASN A C 1
ATOM 718 O O . ASN A 1 95 ? 1.783 16.005 7.017 1.00 91.56 95 ASN A O 1
ATOM 722 N N . LYS A 1 96 ? 3.199 17.666 7.558 1.00 89.31 96 LYS A N 1
ATOM 723 C CA . LYS A 1 96 ? 2.150 18.614 7.965 1.00 89.31 96 LYS A CA 1
ATOM 724 C C . LYS A 1 96 ? 1.232 18.987 6.800 1.00 89.31 96 LYS A C 1
ATOM 726 O O . LYS A 1 96 ? 0.056 19.265 7.018 1.00 89.31 96 LYS A O 1
ATOM 731 N N . ASP A 1 97 ? 1.769 19.003 5.582 1.00 92.94 97 ASP A N 1
ATOM 732 C CA . ASP A 1 97 ? 0.999 19.241 4.370 1.00 92.94 97 ASP A CA 1
ATOM 733 C C . ASP A 1 97 ? 0.505 17.916 3.770 1.00 92.94 97 ASP A C 1
ATOM 735 O O . ASP A 1 97 ? 1.244 17.173 3.116 1.00 92.94 97 ASP A O 1
ATOM 739 N N . ARG A 1 98 ? -0.788 17.642 3.973 1.00 91.44 98 ARG A N 1
ATOM 740 C CA . ARG A 1 98 ? -1.473 16.450 3.450 1.00 91.44 98 ARG A CA 1
ATOM 741 C C . ARG A 1 98 ? -1.538 16.437 1.921 1.00 91.44 98 ARG A C 1
ATOM 743 O O . ARG A 1 98 ? -1.524 15.365 1.322 1.00 91.44 98 ARG A O 1
ATOM 750 N N . MET A 1 99 ? -1.581 17.602 1.273 1.00 93.50 99 MET A N 1
ATOM 751 C CA . MET A 1 99 ? -1.586 17.667 -0.192 1.00 93.50 99 MET A CA 1
ATOM 752 C C . MET A 1 99 ? -0.227 17.264 -0.751 1.00 93.50 99 MET A C 1
ATOM 754 O O . MET A 1 99 ? -0.168 16.594 -1.782 1.00 93.50 99 MET A O 1
ATOM 758 N N . LYS A 1 100 ? 0.857 17.566 -0.026 1.00 95.38 100 LYS A N 1
ATOM 759 C CA . LYS A 1 100 ? 2.193 17.119 -0.417 1.00 95.38 100 LYS A CA 1
ATOM 760 C C . LYS A 1 100 ? 2.341 15.600 -0.365 1.00 95.38 100 LYS A C 1
ATOM 762 O O . LYS A 1 100 ? 2.992 15.032 -1.236 1.00 95.38 100 LYS A O 1
ATOM 767 N N . ILE A 1 101 ? 1.703 14.935 0.600 1.00 96.00 101 ILE A N 1
ATOM 768 C CA . ILE A 1 101 ? 1.645 13.464 0.657 1.00 96.00 101 ILE A CA 1
ATOM 769 C C . ILE A 1 101 ? 0.998 12.904 -0.617 1.00 96.00 101 ILE A C 1
ATOM 771 O O . ILE A 1 101 ? 1.568 12.017 -1.252 1.00 96.00 101 ILE A O 1
ATOM 775 N N . ASN A 1 102 ? -0.143 13.465 -1.025 1.00 95.44 102 ASN A N 1
ATOM 776 C CA . ASN A 1 102 ? -0.858 13.038 -2.230 1.00 95.44 102 ASN A CA 1
ATOM 777 C C . ASN A 1 102 ? -0.024 13.255 -3.501 1.00 95.44 102 ASN A C 1
ATOM 779 O O . ASN A 1 102 ? 0.059 12.363 -4.341 1.00 95.44 102 ASN A O 1
ATOM 783 N N . GLU A 1 103 ? 0.613 14.423 -3.628 1.00 96.62 103 GLU A N 1
ATOM 784 C CA . GLU A 1 103 ? 1.469 14.764 -4.769 1.00 96.62 103 GLU A CA 1
ATOM 785 C C . GLU A 1 103 ? 2.665 13.808 -4.882 1.00 96.62 103 GLU A C 1
ATOM 787 O O . GLU A 1 103 ? 2.949 13.298 -5.967 1.00 96.62 103 GLU A O 1
ATOM 792 N N . ILE A 1 104 ? 3.342 13.521 -3.762 1.00 96.69 104 ILE A N 1
ATOM 793 C CA . ILE A 1 104 ? 4.473 12.586 -3.720 1.00 96.69 104 ILE A CA 1
ATOM 794 C C . ILE A 1 104 ? 4.011 11.182 -4.121 1.00 96.69 104 ILE A C 1
ATOM 796 O O . ILE A 1 104 ? 4.634 10.564 -4.984 1.00 96.69 104 ILE A O 1
ATOM 800 N N . PHE A 1 105 ? 2.910 10.689 -3.543 1.00 97.75 105 PHE A N 1
ATOM 801 C CA . PHE A 1 105 ? 2.382 9.364 -3.871 1.00 97.75 105 PHE A CA 1
ATOM 802 C C . PHE A 1 105 ? 2.048 9.243 -5.359 1.00 97.75 105 PHE A C 1
ATOM 804 O O . PHE A 1 105 ? 2.522 8.317 -6.018 1.00 97.75 105 PHE A O 1
ATOM 811 N N . PHE A 1 106 ? 1.288 10.201 -5.898 1.00 96.38 106 PHE A N 1
ATOM 812 C CA . PHE A 1 106 ? 0.918 10.209 -7.311 1.00 96.38 106 PHE A CA 1
ATOM 813 C C . PHE A 1 106 ? 2.156 10.244 -8.209 1.00 96.38 106 PHE A C 1
ATOM 815 O O . PHE A 1 106 ? 2.255 9.450 -9.135 1.00 96.38 106 PHE A O 1
ATOM 822 N N . THR A 1 107 ? 3.142 11.085 -7.888 1.00 96.00 107 THR A N 1
ATOM 823 C CA . THR A 1 107 ? 4.393 11.191 -8.657 1.00 96.00 107 THR A CA 1
ATOM 824 C C . THR A 1 107 ? 5.191 9.884 -8.664 1.00 96.00 107 THR A C 1
ATOM 826 O O . THR A 1 107 ? 5.833 9.556 -9.664 1.00 96.00 107 THR A O 1
ATOM 829 N N . HIS A 1 108 ? 5.195 9.144 -7.551 1.00 95.81 108 HIS A N 1
ATOM 830 C CA . HIS A 1 108 ? 5.878 7.853 -7.461 1.00 95.81 108 HIS A CA 1
ATOM 831 C C . HIS A 1 108 ? 5.124 6.764 -8.231 1.00 95.81 108 HIS A C 1
ATOM 833 O O . HIS A 1 108 ? 5.749 5.979 -8.941 1.00 95.81 108 HIS A O 1
ATOM 839 N N . LEU A 1 109 ? 3.794 6.731 -8.107 1.00 95.81 109 LEU A N 1
ATOM 840 C CA . LEU A 1 109 ? 2.944 5.766 -8.799 1.00 95.81 109 LEU A CA 1
ATOM 841 C C . LEU A 1 109 ? 2.965 5.978 -10.314 1.00 95.81 109 LEU A C 1
ATOM 843 O O . LEU A 1 109 ? 3.137 5.019 -11.057 1.00 95.81 109 LEU A O 1
ATOM 847 N N . ASP A 1 110 ? 2.845 7.223 -10.766 1.00 94.25 110 ASP A N 1
ATOM 848 C CA . ASP A 1 110 ? 2.933 7.595 -12.178 1.00 94.25 110 ASP A CA 1
ATOM 849 C C . ASP A 1 110 ? 4.270 7.153 -12.783 1.00 94.25 110 ASP A C 1
ATOM 851 O O . ASP A 1 110 ? 4.291 6.494 -13.816 1.00 94.25 110 ASP A O 1
ATOM 855 N N . ALA A 1 111 ? 5.384 7.384 -12.081 1.00 92.25 111 ALA A N 1
ATOM 856 C CA . ALA A 1 111 ? 6.698 6.941 -12.543 1.00 92.25 111 ALA A CA 1
ATOM 857 C C . ALA A 1 111 ? 6.832 5.412 -12.637 1.00 92.25 111 ALA A C 1
ATOM 859 O O . ALA A 1 111 ? 7.517 4.921 -13.531 1.00 92.25 111 ALA A O 1
ATOM 860 N N . LEU A 1 112 ? 6.183 4.662 -11.737 1.00 92.38 112 LEU A N 1
ATOM 861 C CA . LEU A 1 112 ? 6.129 3.204 -11.829 1.00 92.38 112 LEU A CA 1
ATOM 862 C C . LEU A 1 112 ? 5.323 2.757 -13.057 1.00 92.38 112 LEU A C 1
ATOM 864 O O . LEU A 1 112 ? 5.761 1.889 -13.804 1.00 92.38 112 LEU A O 1
ATOM 868 N N . LEU A 1 113 ? 4.140 3.343 -13.254 1.00 89.81 113 LEU A N 1
ATOM 869 C CA . LEU A 1 113 ? 3.178 2.911 -14.269 1.00 89.81 113 LEU A CA 1
ATOM 870 C C . LEU A 1 113 ? 3.535 3.370 -15.686 1.00 89.81 113 LEU A C 1
ATOM 872 O O . LEU A 1 113 ? 3.248 2.636 -16.632 1.00 89.81 113 LEU A O 1
ATOM 876 N N . ALA A 1 114 ? 4.143 4.550 -15.831 1.00 85.44 114 ALA A N 1
ATOM 877 C CA . ALA A 1 114 ? 4.659 5.052 -17.103 1.00 85.44 114 ALA A CA 1
ATOM 878 C C . ALA A 1 114 ? 5.780 4.154 -17.644 1.00 85.44 114 ALA A C 1
ATOM 880 O O . ALA A 1 114 ? 5.933 4.037 -18.856 1.00 85.44 114 ALA A O 1
ATOM 881 N N . ASN A 1 115 ? 6.503 3.478 -16.741 1.00 72.81 115 ASN A N 1
ATOM 882 C CA . ASN A 1 115 ? 7.458 2.420 -17.045 1.00 72.81 115 ASN A CA 1
ATOM 883 C C . ASN A 1 115 ? 8.446 2.782 -18.168 1.00 72.81 115 ASN A C 1
ATOM 885 O O . ASN A 1 115 ? 8.677 2.012 -19.099 1.00 72.81 115 ASN A O 1
ATOM 889 N N . GLU A 1 116 ? 9.023 3.981 -18.095 1.00 68.56 116 GLU A N 1
ATOM 890 C CA . GLU A 1 116 ? 9.984 4.484 -19.081 1.00 68.56 116 GLU A CA 1
ATOM 891 C C . GLU A 1 116 ? 11.387 3.897 -18.839 1.00 68.56 116 GLU A C 1
ATOM 893 O O . GLU A 1 116 ? 12.350 4.628 -18.624 1.00 68.56 116 GLU A O 1
ATOM 898 N N . ASN A 1 117 ? 11.524 2.571 -18.819 1.00 67.19 117 ASN A N 1
ATOM 899 C CA . ASN A 1 117 ? 12.826 1.905 -18.744 1.00 67.19 117 ASN A CA 1
ATOM 900 C C . ASN A 1 117 ? 13.110 1.098 -20.023 1.00 67.19 117 ASN A C 1
ATOM 902 O O . ASN A 1 117 ? 12.223 0.865 -20.846 1.00 67.19 117 ASN A O 1
ATOM 906 N N . GLY A 1 118 ? 14.375 0.733 -20.232 1.00 56.06 118 GLY A N 1
ATOM 907 C CA . GLY A 1 118 ? 14.783 0.020 -21.436 1.00 56.06 118 GLY A CA 1
ATOM 908 C C . GLY A 1 118 ? 16.281 0.110 -21.688 1.00 56.06 118 GLY A C 1
ATOM 909 O O . GLY A 1 118 ? 16.859 1.192 -21.785 1.00 56.06 118 GLY A O 1
ATOM 910 N N . GLY A 1 119 ? 16.920 -1.047 -21.819 1.00 56.91 119 GLY A N 1
ATOM 911 C CA . GLY A 1 119 ? 18.353 -1.168 -22.047 1.00 56.91 119 GLY A CA 1
ATOM 912 C C . GLY A 1 119 ? 18.773 -2.606 -22.319 1.00 56.91 119 GLY A C 1
ATOM 913 O O . GLY A 1 119 ? 17.973 -3.529 -22.182 1.00 56.91 119 GLY A O 1
ATOM 914 N N . ASP A 1 120 ? 20.049 -2.793 -22.653 1.00 51.72 120 ASP A N 1
ATOM 915 C CA . ASP A 1 120 ? 20.615 -4.104 -23.009 1.00 51.72 120 ASP A CA 1
ATOM 916 C C . ASP A 1 120 ? 20.622 -5.115 -21.840 1.00 51.72 120 ASP A C 1
ATOM 918 O O . ASP A 1 120 ? 20.771 -6.314 -22.066 1.00 51.72 120 ASP A O 1
ATOM 922 N N . TYR A 1 121 ? 20.459 -4.644 -20.595 1.00 54.62 121 TYR A N 1
ATOM 923 C CA . TYR A 1 121 ? 20.618 -5.432 -19.361 1.00 54.62 121 TYR A CA 1
ATOM 924 C C . TYR A 1 121 ? 19.308 -5.768 -18.633 1.00 54.62 121 TYR A C 1
ATOM 926 O O . TYR A 1 121 ? 19.355 -6.420 -17.593 1.00 54.62 121 TYR A O 1
ATOM 934 N N . GLY A 1 122 ? 18.153 -5.343 -19.153 1.00 59.19 122 GLY A N 1
ATOM 935 C CA . GLY A 1 122 ? 16.848 -5.664 -18.565 1.00 59.19 122 GLY A CA 1
ATOM 936 C C . GLY A 1 122 ? 15.867 -4.497 -18.589 1.00 59.19 122 GLY A C 1
ATOM 937 O O . GLY A 1 122 ? 16.252 -3.330 -18.463 1.00 59.19 122 GLY A O 1
ATOM 938 N N . CYS A 1 123 ? 14.594 -4.842 -18.751 1.00 73.44 123 CYS A N 1
ATOM 939 C CA . CYS A 1 123 ? 13.441 -3.952 -18.729 1.00 73.44 123 CYS A CA 1
ATOM 940 C C . CYS A 1 123 ? 12.484 -4.502 -17.671 1.00 73.44 123 CYS A C 1
ATOM 942 O O . CYS A 1 123 ? 12.218 -5.701 -17.701 1.00 73.44 123 CYS A O 1
ATOM 944 N N . LEU A 1 124 ? 12.002 -3.651 -16.758 1.00 82.19 124 LEU A N 1
ATOM 945 C CA . LEU A 1 124 ? 10.913 -4.048 -15.866 1.00 82.19 124 LEU A CA 1
ATOM 946 C C . LEU A 1 124 ? 9.661 -4.094 -16.737 1.00 82.19 124 LEU A C 1
ATOM 948 O O . LEU A 1 124 ? 9.202 -3.047 -17.194 1.00 82.19 124 LEU A O 1
ATOM 952 N N . ASP A 1 125 ? 9.154 -5.281 -17.034 1.00 85.12 125 ASP A N 1
ATOM 953 C CA . ASP A 1 125 ? 8.061 -5.424 -17.984 1.00 85.12 125 ASP A CA 1
ATOM 954 C C . ASP A 1 125 ? 6.685 -5.202 -17.334 1.00 85.12 125 ASP A C 1
ATOM 956 O O . ASP A 1 125 ? 6.523 -5.049 -16.118 1.00 85.12 125 ASP A O 1
ATOM 960 N N . ARG A 1 126 ? 5.646 -5.144 -18.172 1.00 86.31 126 ARG A N 1
ATOM 961 C CA . ARG A 1 126 ? 4.286 -4.898 -17.689 1.00 86.31 126 ARG A CA 1
ATOM 962 C C . ARG A 1 126 ? 3.771 -6.028 -16.792 1.00 86.31 126 ARG A C 1
ATOM 964 O O . ARG A 1 126 ? 3.029 -5.749 -15.855 1.00 86.31 126 ARG A O 1
ATOM 971 N N . SER A 1 127 ? 4.156 -7.270 -17.070 1.00 89.88 127 SER A N 1
ATOM 972 C CA . SER A 1 127 ? 3.731 -8.436 -16.295 1.00 89.88 127 SER A CA 1
ATOM 973 C C . SER A 1 127 ? 4.379 -8.466 -14.910 1.00 89.88 127 SER A C 1
ATOM 975 O O . SER A 1 127 ? 3.715 -8.814 -13.937 1.00 89.88 127 SER A O 1
ATOM 977 N N . GLU A 1 128 ? 5.626 -8.008 -14.796 1.00 93.12 128 GLU A N 1
ATOM 978 C CA . GLU A 1 128 ? 6.338 -7.843 -13.528 1.00 93.12 128 GLU A CA 1
ATOM 979 C C . GLU A 1 128 ? 5.705 -6.730 -12.684 1.00 93.12 128 GLU A C 1
ATOM 981 O O . GLU A 1 128 ? 5.471 -6.921 -11.488 1.00 93.12 128 GLU A O 1
ATOM 986 N N . ILE A 1 129 ? 5.335 -5.598 -13.301 1.00 93.25 129 ILE A N 1
ATOM 987 C CA . ILE A 1 129 ? 4.566 -4.536 -12.627 1.00 93.25 129 ILE A CA 1
ATOM 988 C C . ILE A 1 129 ? 3.211 -5.060 -12.154 1.00 93.25 129 ILE A C 1
ATOM 990 O O . ILE A 1 129 ? 2.823 -4.820 -11.010 1.00 93.25 129 ILE A O 1
ATOM 994 N N . ASP A 1 130 ? 2.487 -5.784 -13.006 1.00 93.19 130 ASP A N 1
ATOM 995 C CA . ASP A 1 130 ? 1.193 -6.350 -12.638 1.00 93.19 130 ASP A CA 1
ATOM 996 C C . ASP A 1 130 ? 1.356 -7.394 -11.510 1.00 93.19 130 ASP A C 1
ATOM 998 O O . ASP A 1 130 ? 0.543 -7.415 -10.583 1.00 93.19 130 AS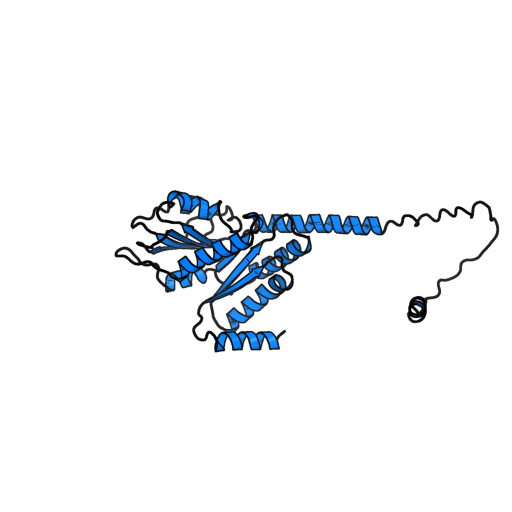P A O 1
ATOM 1002 N N . ASN A 1 131 ? 2.446 -8.175 -11.486 1.00 95.62 131 ASN A N 1
ATOM 1003 C CA . ASN A 1 131 ? 2.759 -9.080 -10.376 1.00 95.62 131 ASN A CA 1
ATOM 1004 C C . ASN A 1 131 ? 3.013 -8.311 -9.066 1.00 95.62 131 ASN A C 1
ATOM 1006 O O . ASN A 1 131 ? 2.410 -8.628 -8.035 1.00 95.62 131 ASN A O 1
ATOM 1010 N N . LEU A 1 132 ? 3.823 -7.247 -9.102 1.00 96.94 132 LEU A N 1
ATOM 1011 C CA . LEU A 1 132 ? 4.065 -6.371 -7.947 1.00 96.94 132 LEU A CA 1
ATOM 1012 C C . LEU A 1 132 ? 2.761 -5.760 -7.415 1.00 96.94 132 LEU A C 1
ATOM 1014 O O . LEU A 1 132 ? 2.520 -5.773 -6.208 1.00 96.94 132 LEU A O 1
ATOM 1018 N N . LEU A 1 133 ? 1.895 -5.264 -8.302 1.00 97.12 133 LEU A N 1
ATOM 1019 C CA . LEU A 1 133 ? 0.602 -4.678 -7.938 1.00 97.12 133 LEU A CA 1
ATOM 1020 C C . LEU A 1 133 ? -0.411 -5.720 -7.454 1.00 97.12 133 LEU A C 1
ATOM 1022 O O . LEU A 1 133 ? -1.272 -5.388 -6.642 1.00 97.12 133 LEU A O 1
ATOM 1026 N N . SER A 1 134 ? -0.333 -6.964 -7.926 1.00 96.44 134 SER A N 1
ATOM 1027 C CA . SER A 1 134 ? -1.199 -8.066 -7.476 1.00 96.44 134 SER A CA 1
ATOM 1028 C C . SER A 1 134 ? -0.749 -8.690 -6.153 1.00 96.44 134 SER A C 1
ATOM 1030 O O . SER A 1 134 ? -1.484 -9.454 -5.528 1.00 96.44 134 SER A O 1
ATOM 1032 N N . THR A 1 135 ? 0.453 -8.347 -5.690 1.00 97.25 135 THR A N 1
ATOM 1033 C CA . THR A 1 135 ? 1.024 -8.911 -4.473 1.00 97.25 135 THR A CA 1
ATOM 1034 C C . THR A 1 135 ? 0.315 -8.363 -3.240 1.00 97.25 135 THR A C 1
ATOM 1036 O O . THR A 1 135 ? 0.447 -7.190 -2.886 1.00 97.25 135 THR A O 1
ATOM 1039 N N . GLN A 1 136 ? -0.386 -9.246 -2.532 1.00 96.25 136 GLN A N 1
ATOM 1040 C CA . GLN A 1 136 ? -1.079 -8.894 -1.301 1.00 96.25 136 GLN A CA 1
ATOM 1041 C C . GLN A 1 136 ? -0.110 -8.452 -0.196 1.00 96.25 136 GLN A C 1
ATOM 1043 O O . GLN A 1 136 ? 0.837 -9.164 0.156 1.00 96.25 136 GLN A O 1
ATOM 1048 N N . GLY A 1 137 ? -0.415 -7.306 0.410 1.00 96.31 137 GLY A N 1
ATOM 1049 C CA . GLY A 1 137 ? 0.281 -6.768 1.576 1.00 96.31 137 GLY A CA 1
ATOM 1050 C C . GLY A 1 137 ? 0.535 -5.272 1.457 1.00 96.31 137 GLY A C 1
ATOM 1051 O O . GLY A 1 137 ? 0.131 -4.623 0.488 1.00 96.3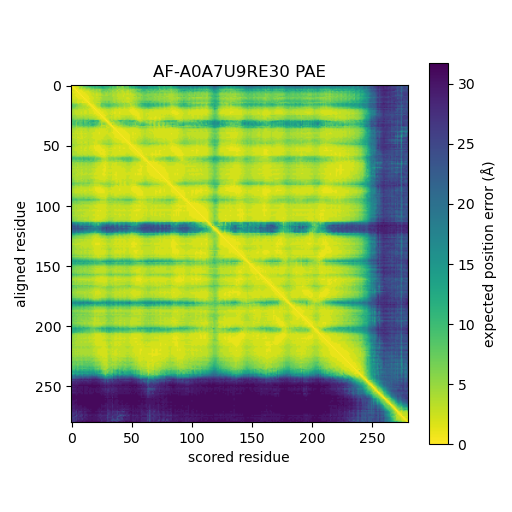1 137 GLY A O 1
ATOM 1052 N N . MET A 1 138 ? 1.216 -4.714 2.454 1.00 97.94 138 MET A N 1
ATOM 1053 C CA . MET A 1 138 ? 1.627 -3.317 2.400 1.00 97.94 138 MET A CA 1
ATOM 1054 C C . MET A 1 138 ? 2.671 -3.122 1.291 1.00 97.94 138 MET A C 1
ATOM 1056 O O . MET A 1 138 ? 3.518 -3.987 1.065 1.00 97.94 138 MET A O 1
ATOM 1060 N N . SER A 1 139 ? 2.602 -1.993 0.589 1.00 98.25 139 SER A N 1
ATOM 1061 C CA . SER A 1 139 ? 3.559 -1.635 -0.459 1.00 98.25 139 SER A CA 1
ATOM 1062 C C . SER A 1 139 ? 4.076 -0.208 -0.301 1.00 98.25 139 SER A C 1
ATOM 1064 O O . SER A 1 139 ? 3.362 0.676 0.176 1.00 98.25 139 SER A O 1
ATOM 1066 N N . ILE A 1 140 ? 5.329 0.005 -0.705 1.00 98.12 140 ILE A N 1
ATOM 1067 C CA . ILE A 1 140 ? 6.035 1.292 -0.632 1.00 98.12 140 ILE A CA 1
ATOM 1068 C C . ILE A 1 140 ? 6.620 1.611 -2.003 1.00 98.12 140 ILE A C 1
ATOM 1070 O O . ILE A 1 140 ? 7.234 0.741 -2.617 1.00 98.12 140 ILE A O 1
ATOM 1074 N N . LEU A 1 141 ? 6.475 2.865 -2.445 1.00 97.38 141 LEU A N 1
ATOM 1075 C CA . LEU A 1 141 ? 7.117 3.384 -3.656 1.00 97.38 141 LEU A CA 1
ATOM 1076 C C . LEU A 1 141 ? 8.089 4.508 -3.332 1.00 97.38 141 LEU A C 1
ATOM 1078 O O . LEU A 1 141 ? 7.754 5.446 -2.602 1.00 97.38 141 LEU A O 1
ATOM 1082 N N . CYS A 1 142 ? 9.245 4.479 -3.975 1.00 95.69 142 CYS A N 1
ATOM 1083 C CA . CYS A 1 142 ? 10.241 5.536 -3.930 1.00 95.69 142 CYS A CA 1
ATOM 1084 C C . CYS A 1 142 ? 10.590 5.965 -5.355 1.00 95.69 142 CYS A C 1
ATOM 1086 O O . CYS A 1 142 ? 10.851 5.108 -6.193 1.00 95.69 142 CYS A 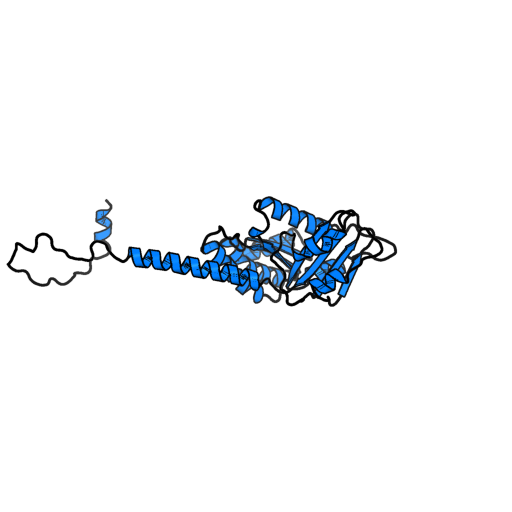O 1
ATOM 1088 N N . LYS A 1 143 ? 10.640 7.277 -5.610 1.00 94.69 143 LYS A N 1
ATOM 1089 C CA . LYS A 1 143 ? 11.210 7.862 -6.829 1.00 94.69 143 LYS A CA 1
ATOM 1090 C C . LYS A 1 143 ? 12.284 8.868 -6.443 1.00 94.69 143 LYS A C 1
ATOM 1092 O O . LYS A 1 143 ? 12.013 9.806 -5.697 1.00 94.69 143 LYS A O 1
ATOM 1097 N N . LEU A 1 144 ? 13.483 8.709 -6.986 1.00 93.19 144 LEU A N 1
ATOM 1098 C CA . LEU A 1 144 ? 14.597 9.627 -6.778 1.00 93.19 144 LEU A CA 1
ATOM 1099 C C . LEU A 1 144 ? 15.297 9.935 -8.100 1.00 93.19 144 LEU A C 1
ATOM 1101 O O . LEU A 1 144 ? 15.397 9.096 -8.992 1.00 93.19 144 LEU A O 1
ATOM 1105 N N . GLY A 1 145 ? 15.799 11.163 -8.226 1.00 89.50 145 GLY A N 1
ATOM 1106 C CA . GLY A 1 145 ? 16.663 11.532 -9.346 1.00 89.50 145 GLY A CA 1
ATOM 1107 C C . GLY A 1 145 ? 17.983 10.756 -9.320 1.00 89.50 145 GLY A C 1
ATOM 1108 O O . GLY A 1 145 ? 18.376 10.214 -8.283 1.00 89.50 145 GLY A O 1
ATOM 1109 N N . LYS A 1 146 ? 18.685 10.746 -10.455 1.00 85.38 146 LYS A N 1
ATOM 1110 C CA . LYS A 1 146 ? 19.960 10.036 -10.637 1.00 85.38 146 LYS A CA 1
ATOM 1111 C C . LYS A 1 146 ? 20.992 10.346 -9.542 1.00 85.38 146 LYS A C 1
ATOM 1113 O O . LYS A 1 146 ? 21.637 9.432 -9.042 1.00 85.38 146 LYS A O 1
ATOM 1118 N N . ASP A 1 147 ? 21.073 11.607 -9.123 1.00 85.75 147 ASP A N 1
ATOM 1119 C CA . ASP A 1 147 ? 22.073 12.094 -8.161 1.00 85.75 147 ASP A CA 1
ATOM 1120 C C . ASP A 1 147 ? 21.753 11.769 -6.690 1.00 85.75 147 ASP A C 1
ATOM 1122 O O . ASP A 1 147 ? 22.502 12.162 -5.804 1.00 85.75 147 ASP A O 1
ATOM 1126 N N . ASN A 1 148 ? 20.633 11.093 -6.407 1.00 86.69 148 ASN A N 1
ATOM 1127 C CA . ASN A 1 148 ? 20.187 10.781 -5.042 1.00 86.69 148 ASN A CA 1
ATOM 1128 C C . ASN A 1 148 ? 20.093 9.268 -4.785 1.00 86.69 148 ASN A C 1
ATOM 1130 O O . ASN A 1 148 ? 19.273 8.829 -3.979 1.00 86.69 148 ASN A O 1
ATOM 1134 N N . ALA A 1 149 ? 20.885 8.456 -5.490 1.00 83.50 149 ALA A N 1
ATOM 1135 C CA . ALA A 1 149 ? 20.874 7.002 -5.321 1.00 83.50 149 ALA A CA 1
ATOM 1136 C C . ALA A 1 149 ? 21.249 6.564 -3.887 1.00 83.50 149 ALA A C 1
ATOM 1138 O O . ALA A 1 149 ? 20.680 5.615 -3.356 1.00 83.50 149 ALA A O 1
ATOM 1139 N N . ASP A 1 150 ? 22.123 7.316 -3.219 1.00 87.38 150 ASP A N 1
ATOM 1140 C CA . ASP A 1 150 ? 22.519 7.132 -1.816 1.00 87.38 150 ASP A CA 1
ATOM 1141 C C . ASP A 1 150 ? 21.340 7.229 -0.829 1.00 87.38 150 ASP A C 1
ATOM 1143 O O . ASP A 1 150 ? 21.358 6.636 0.249 1.00 87.38 150 ASP A O 1
ATOM 1147 N N . LYS A 1 151 ? 20.276 7.950 -1.198 1.00 92.19 151 LYS A N 1
ATOM 1148 C CA . LYS A 1 151 ? 19.105 8.175 -0.338 1.00 92.19 151 LYS A CA 1
ATOM 1149 C C . LYS A 1 151 ? 18.007 7.136 -0.521 1.00 92.19 151 LYS A C 1
ATOM 1151 O O . LYS A 1 151 ? 17.040 7.172 0.239 1.00 92.19 151 LYS A O 1
ATOM 1156 N N . ILE A 1 152 ? 18.140 6.208 -1.473 1.00 93.00 152 ILE A N 1
ATOM 1157 C CA . ILE A 1 152 ? 17.110 5.202 -1.783 1.00 93.00 152 ILE A CA 1
ATOM 1158 C C . ILE A 1 152 ? 16.724 4.419 -0.528 1.00 93.00 152 ILE A C 1
ATOM 1160 O O . ILE A 1 152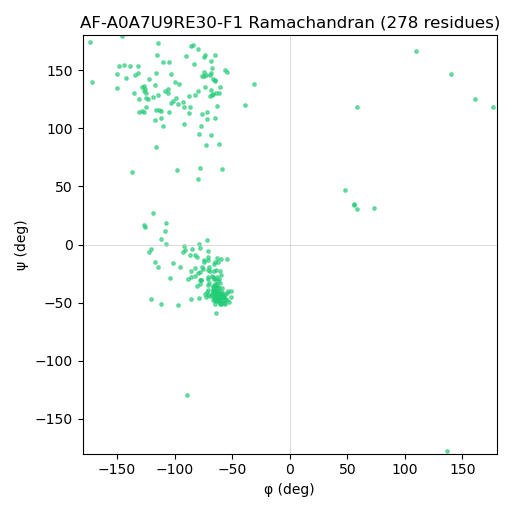 ? 15.541 4.321 -0.207 1.00 93.00 152 ILE A O 1
ATOM 1164 N N . LEU A 1 153 ? 17.706 3.934 0.236 1.00 93.25 153 LEU A N 1
ATOM 1165 C CA . LEU A 1 153 ? 17.445 3.166 1.452 1.00 93.25 153 LEU A CA 1
ATOM 1166 C C . LEU A 1 153 ? 16.647 3.971 2.486 1.00 93.25 153 LEU A C 1
ATOM 1168 O O . LEU A 1 153 ? 15.657 3.483 3.038 1.00 93.25 153 LEU A O 1
ATOM 1172 N N . ALA A 1 154 ? 17.045 5.222 2.724 1.00 93.88 154 ALA A N 1
ATOM 1173 C CA . ALA A 1 154 ? 16.344 6.110 3.644 1.00 93.88 154 ALA A CA 1
ATOM 1174 C C . ALA A 1 154 ? 14.921 6.408 3.151 1.00 93.88 154 ALA A C 1
ATOM 1176 O O . ALA A 1 154 ? 13.980 6.352 3.939 1.00 93.88 154 ALA A O 1
ATOM 1177 N N . SER A 1 155 ? 14.737 6.657 1.854 1.00 94.81 155 SER A N 1
ATOM 1178 C CA . SER A 1 155 ? 13.426 6.890 1.239 1.00 94.81 155 SER A CA 1
ATOM 1179 C C . SER A 1 155 ? 12.539 5.643 1.186 1.00 94.81 155 SER A C 1
ATOM 1181 O O . SER A 1 155 ? 11.320 5.763 1.159 1.00 94.81 155 SER A O 1
ATOM 1183 N N . LEU A 1 156 ? 13.092 4.436 1.233 1.00 94.31 156 LEU A N 1
ATOM 1184 C CA . LEU A 1 156 ? 12.296 3.211 1.339 1.00 94.31 156 LEU A CA 1
ATOM 1185 C C . LEU A 1 156 ? 11.867 2.902 2.779 1.00 94.31 156 LEU A C 1
ATOM 1187 O O . LEU A 1 156 ? 10.823 2.291 2.984 1.00 94.31 156 LEU A O 1
ATOM 1191 N N . THR A 1 157 ? 12.630 3.350 3.779 1.00 92.56 157 THR A N 1
ATOM 1192 C CA . THR A 1 157 ? 12.449 2.913 5.175 1.00 92.56 157 THR A CA 1
ATOM 1193 C C . THR A 1 157 ? 11.933 4.007 6.109 1.00 92.56 157 THR A C 1
ATOM 1195 O O . THR A 1 157 ? 10.964 3.796 6.836 1.00 92.56 157 THR A O 1
ATOM 1198 N N . THR A 1 158 ? 12.569 5.179 6.121 1.00 91.94 158 THR A N 1
ATOM 1199 C CA . THR A 1 158 ? 12.419 6.175 7.195 1.00 91.94 158 THR A CA 1
ATOM 1200 C C . THR A 1 158 ? 11.895 7.518 6.696 1.00 91.94 158 THR A C 1
ATOM 1202 O O . THR A 1 158 ? 10.956 8.066 7.281 1.00 91.94 158 THR A O 1
ATOM 1205 N N . ASN A 1 159 ? 12.465 8.034 5.607 1.00 93.56 159 ASN A N 1
ATOM 1206 C CA . ASN A 1 159 ? 12.187 9.351 5.045 1.00 93.56 159 ASN A CA 1
ATOM 1207 C C . ASN A 1 159 ? 11.191 9.270 3.880 1.00 93.56 159 ASN A C 1
ATOM 1209 O O . ASN A 1 159 ? 11.525 9.549 2.726 1.00 93.56 159 ASN A O 1
ATOM 1213 N N . ASN A 1 160 ? 9.968 8.841 4.186 1.00 95.50 160 ASN A N 1
ATOM 1214 C CA . ASN A 1 160 ? 8.885 8.727 3.216 1.00 95.50 160 ASN A CA 1
ATOM 1215 C C . ASN A 1 160 ? 7.513 9.029 3.821 1.00 95.50 160 ASN A C 1
ATOM 1217 O O . ASN A 1 160 ? 7.382 9.343 5.003 1.00 95.50 160 ASN A O 1
ATOM 1221 N N . ILE A 1 161 ? 6.499 8.951 2.963 1.00 97.38 161 ILE A N 1
ATOM 1222 C CA . ILE A 1 161 ? 5.103 9.279 3.264 1.00 97.38 161 ILE A CA 1
ATOM 1223 C C . ILE A 1 161 ? 4.272 8.079 3.742 1.00 97.38 161 ILE A C 1
ATOM 1225 O O . ILE A 1 161 ? 3.081 8.233 4.004 1.00 97.38 161 ILE A O 1
ATOM 1229 N N . TYR A 1 162 ? 4.865 6.887 3.808 1.00 98.12 162 TYR A N 1
ATOM 1230 C CA . TYR A 1 162 ? 4.154 5.654 4.129 1.00 98.12 162 TYR A CA 1
ATOM 1231 C C . TYR A 1 162 ? 4.153 5.397 5.635 1.00 98.12 162 TYR A C 1
ATOM 1233 O O . TYR A 1 162 ? 4.967 5.937 6.392 1.00 98.12 162 TYR A O 1
ATOM 1241 N N . ALA A 1 163 ? 3.243 4.533 6.076 1.00 97.31 163 ALA A N 1
ATOM 1242 C CA . ALA A 1 163 ? 3.324 3.930 7.395 1.00 97.31 163 ALA A CA 1
ATOM 1243 C C . ALA A 1 163 ? 4.679 3.205 7.568 1.00 97.31 163 ALA A C 1
ATOM 1245 O O . ALA A 1 163 ? 5.267 2.747 6.586 1.00 97.31 163 ALA A O 1
ATOM 1246 N N . PRO A 1 164 ? 5.215 3.116 8.794 1.00 96.38 164 PRO A N 1
ATOM 1247 C CA . PRO A 1 164 ? 6.494 2.455 9.027 1.00 96.38 164 PRO A CA 1
ATOM 1248 C C . PRO A 1 164 ? 6.418 0.956 8.711 1.00 96.38 164 PRO A C 1
ATOM 1250 O O . PRO A 1 164 ? 5.421 0.301 9.020 1.00 96.38 164 PRO A O 1
ATOM 1253 N N . ILE A 1 165 ? 7.492 0.417 8.130 1.00 96.00 165 ILE A N 1
ATOM 1254 C CA . ILE A 1 165 ? 7.646 -1.026 7.917 1.00 96.00 165 ILE A CA 1
ATOM 1255 C C . ILE A 1 165 ? 7.826 -1.759 9.249 1.00 96.00 165 ILE A C 1
ATOM 1257 O O . ILE A 1 165 ? 8.427 -1.234 10.187 1.00 96.00 165 ILE A O 1
ATOM 1261 N N . GLU A 1 166 ? 7.339 -2.995 9.322 1.00 96.50 166 GLU A N 1
ATOM 1262 C CA . GLU A 1 166 ? 7.578 -3.856 10.479 1.00 96.50 166 GLU A CA 1
ATOM 1263 C C . GLU A 1 166 ? 9.019 -4.386 10.489 1.00 96.50 166 GLU A C 1
ATOM 1265 O O . GLU A 1 166 ? 9.590 -4.728 9.454 1.00 96.50 166 GLU A O 1
ATOM 1270 N N . ALA A 1 167 ? 9.602 -4.538 11.681 1.00 93.88 167 ALA A N 1
ATOM 1271 C CA . ALA A 1 167 ? 10.975 -5.030 11.855 1.00 93.88 167 ALA A CA 1
ATOM 1272 C C . ALA A 1 167 ? 11.144 -6.539 11.565 1.00 93.88 167 ALA A C 1
ATOM 1274 O O . ALA A 1 167 ? 12.221 -7.101 11.763 1.00 93.88 167 ALA A O 1
ATOM 1275 N N . ASN A 1 168 ? 10.084 -7.214 11.114 1.00 94.50 168 ASN A N 1
ATOM 1276 C CA . ASN A 1 168 ? 10.065 -8.652 10.853 1.00 94.50 168 ASN A CA 1
ATOM 1277 C C . ASN A 1 168 ? 10.736 -9.055 9.528 1.00 94.50 168 ASN A C 1
ATOM 1279 O O . ASN A 1 168 ? 10.827 -10.250 9.253 1.00 94.50 168 ASN A O 1
ATOM 1283 N N . LYS A 1 169 ? 11.204 -8.080 8.735 1.00 94.44 169 LYS A N 1
ATOM 1284 C CA . LYS A 1 169 ? 11.919 -8.285 7.464 1.00 94.44 169 LYS A CA 1
ATOM 1285 C C . LYS A 1 169 ? 11.136 -9.125 6.447 1.00 94.44 169 LYS A C 1
ATOM 1287 O O . LYS A 1 169 ? 11.711 -9.920 5.707 1.00 94.44 169 LYS A O 1
ATOM 1292 N N . VAL A 1 170 ? 9.810 -8.985 6.446 1.00 95.31 170 VAL A N 1
ATOM 1293 C CA . VAL A 1 170 ? 8.929 -9.667 5.495 1.00 95.31 170 VAL A CA 1
ATOM 1294 C C . VAL A 1 170 ? 8.709 -8.775 4.282 1.00 95.31 170 VAL A C 1
ATOM 1296 O O . VAL A 1 170 ? 8.103 -7.713 4.402 1.00 95.31 170 VAL A O 1
ATOM 1299 N N . ILE A 1 171 ? 9.130 -9.264 3.120 1.00 97.44 171 ILE A N 1
ATOM 1300 C CA . ILE A 1 171 ? 8.875 -8.707 1.790 1.00 97.44 171 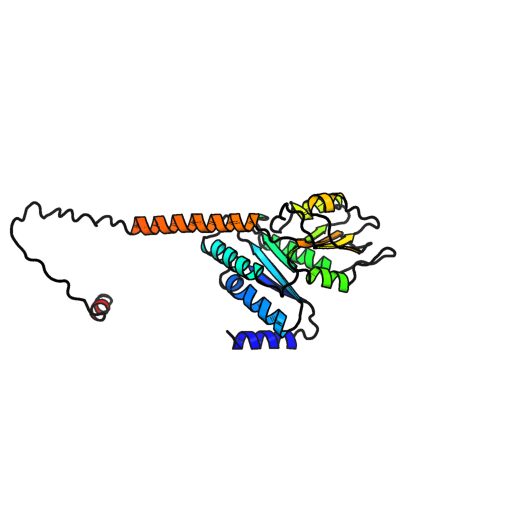ILE A CA 1
ATOM 1301 C C . ILE A 1 171 ? 8.666 -9.877 0.822 1.00 97.44 171 ILE A C 1
ATOM 1303 O O . ILE A 1 171 ? 9.301 -10.920 0.971 1.00 97.44 171 ILE A O 1
ATOM 1307 N N . ARG A 1 172 ? 7.761 -9.736 -0.153 1.00 97.19 172 ARG A N 1
ATOM 1308 C CA . ARG A 1 172 ? 7.526 -10.784 -1.161 1.00 97.19 172 ARG A CA 1
ATOM 1309 C C . ARG A 1 172 ? 8.298 -10.514 -2.438 1.00 97.19 172 ARG A C 1
ATOM 1311 O O . ARG A 1 172 ? 9.032 -11.386 -2.879 1.00 97.19 172 ARG A O 1
ATOM 1318 N N . TYR A 1 173 ? 8.157 -9.319 -2.994 1.00 97.88 173 TYR A N 1
ATOM 1319 C CA . TYR A 1 173 ? 8.778 -8.954 -4.263 1.00 97.88 173 TYR A CA 1
ATOM 1320 C C . TYR A 1 173 ? 9.337 -7.540 -4.201 1.00 97.88 173 TYR A C 1
ATOM 1322 O O . TYR A 1 173 ? 8.843 -6.693 -3.447 1.00 97.88 173 TYR A O 1
ATOM 1330 N N . MET A 1 174 ? 10.357 -7.289 -5.013 1.00 97.12 174 MET A N 1
ATOM 1331 C CA . MET A 1 174 ? 10.937 -5.966 -5.200 1.00 97.12 174 MET A CA 1
ATOM 1332 C C . MET A 1 174 ? 10.967 -5.625 -6.688 1.00 97.12 174 MET A C 1
ATOM 1334 O O . MET A 1 174 ? 11.395 -6.432 -7.505 1.00 97.12 174 MET A O 1
ATOM 1338 N N . GLY A 1 175 ? 10.506 -4.429 -7.037 1.00 95.19 175 GLY A N 1
ATOM 1339 C CA . GLY A 1 175 ? 10.653 -3.862 -8.373 1.00 95.19 175 GLY A CA 1
ATOM 1340 C C . GLY A 1 175 ? 11.666 -2.735 -8.347 1.00 95.19 175 GLY A C 1
ATOM 1341 O O . GLY A 1 175 ? 11.580 -1.858 -7.485 1.00 95.19 175 GLY A O 1
ATOM 1342 N N . VAL A 1 176 ? 12.607 -2.745 -9.283 1.00 93.69 176 VAL A N 1
ATOM 1343 C CA . VAL A 1 176 ? 13.654 -1.734 -9.394 1.00 93.69 176 VAL A CA 1
ATOM 1344 C C . VAL A 1 176 ? 13.739 -1.242 -10.826 1.00 93.69 176 VAL A C 1
ATOM 1346 O O . VAL A 1 176 ? 13.952 -2.019 -11.744 1.00 93.69 176 VAL A O 1
ATOM 1349 N N . MET A 1 177 ? 13.638 0.067 -11.010 1.00 91.56 177 MET A N 1
ATOM 1350 C CA . MET A 1 177 ? 14.019 0.755 -12.235 1.00 91.56 177 MET A CA 1
ATOM 1351 C C . MET A 1 177 ? 15.156 1.705 -11.901 1.00 91.56 177 MET A C 1
ATOM 1353 O O . MET A 1 177 ? 14.939 2.717 -11.237 1.00 91.56 177 MET A O 1
ATOM 1357 N N . SER A 1 178 ? 16.372 1.382 -12.326 1.00 89.06 178 SER A N 1
ATOM 1358 C CA . SER A 1 178 ? 17.555 2.179 -12.004 1.00 89.06 178 SER A CA 1
ATOM 1359 C C . SER A 1 178 ? 18.011 3.041 -13.177 1.00 89.06 178 SER A C 1
ATOM 1361 O O . SER A 1 178 ? 17.927 2.641 -14.338 1.00 89.06 178 SER A O 1
ATOM 1363 N N . CYS A 1 179 ? 18.560 4.216 -12.865 1.00 87.25 179 CYS A N 1
ATOM 1364 C CA . CYS A 1 179 ? 19.320 5.018 -13.824 1.00 87.25 179 CYS A CA 1
ATOM 1365 C C . CYS A 1 179 ? 20.673 4.390 -14.188 1.00 87.25 179 CYS A C 1
ATOM 1367 O O . CYS A 1 179 ? 21.279 4.787 -15.183 1.00 87.25 179 CYS A O 1
ATOM 1369 N N . ASN A 1 180 ? 21.175 3.476 -13.356 1.00 83.25 180 ASN A N 1
ATOM 1370 C CA . ASN A 1 180 ? 22.482 2.850 -13.506 1.00 83.25 180 ASN A CA 1
ATOM 1371 C C . ASN A 1 180 ? 22.328 1.415 -14.026 1.00 83.25 180 ASN A C 1
ATOM 1373 O O . ASN A 1 180 ? 21.289 0.783 -13.847 1.00 83.25 180 ASN A O 1
ATOM 1377 N N . THR A 1 181 ? 23.382 0.885 -14.645 1.00 77.94 181 THR A N 1
ATOM 1378 C CA . THR A 1 181 ? 23.428 -0.517 -15.094 1.00 77.94 181 THR A CA 1
ATOM 1379 C C . THR A 1 181 ? 23.699 -1.485 -13.946 1.00 77.94 181 THR A C 1
ATOM 1381 O O . THR A 1 181 ? 23.219 -2.611 -13.968 1.00 77.94 181 THR A O 1
ATOM 1384 N N . ASN A 1 182 ? 24.448 -1.041 -12.931 1.00 79.31 182 ASN A N 1
ATOM 1385 C CA . ASN A 1 182 ? 24.733 -1.826 -11.736 1.00 79.31 182 ASN A CA 1
ATOM 1386 C C . ASN A 1 182 ? 23.861 -1.329 -10.586 1.00 79.31 182 ASN A C 1
ATOM 1388 O O . ASN A 1 182 ? 23.929 -0.155 -10.213 1.00 79.31 182 ASN A O 1
ATOM 1392 N N . VAL A 1 183 ? 23.068 -2.240 -10.028 1.00 82.62 183 VAL A N 1
ATOM 1393 C CA . VAL A 1 183 ? 22.172 -1.981 -8.903 1.00 82.62 183 VAL A CA 1
ATOM 1394 C C . VAL A 1 183 ? 22.672 -2.770 -7.699 1.00 82.62 183 VAL A C 1
ATOM 1396 O O . VAL A 1 183 ? 22.690 -3.997 -7.723 1.00 82.62 183 VAL A O 1
ATOM 1399 N N . GLU A 1 184 ? 23.079 -2.065 -6.649 1.00 86.31 184 GLU A N 1
ATOM 1400 C CA . GLU A 1 184 ? 23.484 -2.670 -5.380 1.00 86.31 184 GLU A CA 1
ATOM 1401 C C . GLU A 1 184 ? 22.277 -2.734 -4.436 1.00 86.31 184 GLU A C 1
ATOM 1403 O O . GLU A 1 184 ? 21.627 -1.720 -4.178 1.00 86.31 184 GLU A O 1
ATOM 1408 N N . LEU A 1 185 ? 21.940 -3.939 -3.966 1.00 91.50 185 LEU A N 1
ATOM 1409 C CA . LEU A 1 185 ? 20.715 -4.199 -3.198 1.00 91.50 185 LEU A CA 1
ATOM 1410 C C . LEU A 1 185 ? 20.974 -4.800 -1.812 1.00 91.50 185 LEU A C 1
ATOM 1412 O O . LEU A 1 185 ? 20.040 -4.906 -1.019 1.00 91.50 185 LEU A O 1
ATOM 1416 N N . ASP A 1 186 ? 22.221 -5.143 -1.487 1.00 92.50 186 ASP A N 1
ATOM 1417 C CA . ASP A 1 186 ? 22.570 -5.865 -0.258 1.00 92.50 186 ASP A CA 1
ATOM 1418 C C . ASP A 1 186 ? 22.175 -5.093 1.010 1.00 92.50 186 ASP A C 1
ATOM 1420 O O . ASP A 1 186 ? 21.595 -5.657 1.944 1.00 92.50 186 ASP A O 1
ATOM 1424 N N . GLU A 1 187 ? 22.410 -3.779 1.033 1.00 92.81 187 GLU A N 1
ATOM 1425 C CA . GLU A 1 187 ? 21.995 -2.926 2.151 1.00 92.81 187 GLU A CA 1
ATOM 1426 C C . GLU A 1 187 ? 20.470 -2.850 2.283 1.00 92.81 187 GLU A C 1
ATOM 1428 O O . GLU A 1 187 ? 19.937 -2.877 3.398 1.00 92.81 187 GLU A O 1
ATOM 1433 N N . ILE A 1 188 ? 19.756 -2.810 1.152 1.00 93.75 188 ILE A N 1
ATOM 1434 C CA . ILE A 1 188 ? 18.291 -2.796 1.129 1.00 93.75 188 ILE A CA 1
ATOM 1435 C C . ILE A 1 188 ? 17.772 -4.115 1.693 1.00 93.75 188 ILE A C 1
ATOM 1437 O O . ILE A 1 188 ? 16.988 -4.086 2.642 1.00 93.75 188 ILE A O 1
ATOM 1441 N N . TYR A 1 189 ? 18.259 -5.258 1.205 1.00 95.12 189 TYR A N 1
ATOM 1442 C CA . TYR A 1 189 ? 17.869 -6.580 1.704 1.00 95.12 189 TYR A CA 1
ATOM 1443 C C . TYR A 1 189 ? 18.158 -6.753 3.198 1.00 95.12 189 TYR A C 1
ATOM 1445 O O . TYR A 1 189 ? 17.344 -7.320 3.931 1.00 95.12 189 TYR A O 1
ATOM 1453 N N . SER A 1 190 ? 19.276 -6.211 3.685 1.00 93.88 190 SER A N 1
ATOM 1454 C CA . SER A 1 190 ? 19.617 -6.239 5.110 1.00 93.88 190 SER A CA 1
ATOM 1455 C C . SER A 1 190 ? 18.590 -5.500 5.979 1.00 93.88 190 SER A C 1
ATOM 1457 O O . SER A 1 190 ? 18.262 -5.973 7.075 1.00 93.88 190 SER A O 1
ATOM 1459 N N . GLN A 1 191 ? 18.048 -4.377 5.496 1.00 93.44 191 GLN A N 1
ATOM 1460 C CA . GLN A 1 191 ? 17.075 -3.564 6.231 1.00 93.44 191 GLN A CA 1
ATOM 1461 C C . GLN A 1 191 ? 15.627 -4.041 6.058 1.00 93.44 191 GLN A C 1
ATOM 1463 O O . GLN A 1 191 ? 14.910 -4.153 7.051 1.00 93.44 191 GLN A O 1
ATOM 1468 N N . VAL A 1 192 ? 15.190 -4.323 4.827 1.00 93.38 192 VAL A N 1
ATOM 1469 C CA . VAL A 1 192 ? 13.774 -4.611 4.514 1.00 93.38 192 VAL A CA 1
ATOM 1470 C C . VAL A 1 192 ? 13.448 -6.105 4.486 1.00 93.38 192 VAL A C 1
ATOM 1472 O O . VAL A 1 192 ? 12.287 -6.476 4.641 1.00 93.38 192 VAL A O 1
ATOM 1475 N N . GLY A 1 193 ? 14.463 -6.958 4.334 1.00 95.19 193 GLY A N 1
ATOM 1476 C CA . GLY A 1 193 ? 14.321 -8.400 4.150 1.00 95.19 193 GLY A CA 1
ATOM 1477 C C . GLY A 1 193 ? 14.669 -8.874 2.742 1.00 95.19 193 GLY A C 1
ATOM 1478 O O . GLY A 1 193 ? 14.788 -8.083 1.808 1.00 95.19 193 GLY A O 1
ATOM 1479 N N . MET A 1 194 ? 14.833 -10.191 2.608 1.00 95.69 194 MET A N 1
ATOM 1480 C CA . MET A 1 194 ? 15.128 -10.849 1.335 1.00 95.69 194 MET A CA 1
ATOM 1481 C C . MET A 1 194 ? 13.813 -11.158 0.600 1.00 95.69 194 MET A C 1
ATOM 1483 O O . MET A 1 194 ? 13.002 -11.913 1.146 1.00 95.69 194 MET A O 1
ATOM 1487 N N . PRO A 1 195 ? 13.574 -10.600 -0.600 1.00 96.62 195 PRO A N 1
ATOM 1488 C CA . PRO A 1 195 ? 12.391 -10.927 -1.388 1.00 96.62 195 PRO A CA 1
ATOM 1489 C C . PRO A 1 195 ? 12.498 -12.326 -2.008 1.00 96.62 195 PRO A C 1
ATOM 1491 O O . PRO A 1 195 ? 13.578 -12.906 -2.105 1.00 96.62 195 PRO A O 1
ATOM 1494 N N . ILE A 1 196 ? 11.355 -12.862 -2.439 1.00 95.50 196 ILE A N 1
ATOM 1495 C CA . ILE A 1 196 ? 11.272 -14.093 -3.237 1.00 95.50 196 ILE A CA 1
ATOM 1496 C C . ILE A 1 196 ? 11.927 -13.862 -4.597 1.00 95.50 196 ILE A C 1
ATOM 1498 O O . ILE A 1 196 ? 12.666 -14.721 -5.071 1.00 95.50 196 ILE A O 1
ATOM 1502 N N . ASP A 1 197 ? 11.645 -12.708 -5.201 1.00 95.31 197 ASP A N 1
ATOM 1503 C CA . ASP A 1 197 ? 12.221 -12.297 -6.473 1.00 95.31 197 ASP A CA 1
ATOM 1504 C C . ASP A 1 197 ? 12.367 -10.772 -6.543 1.00 95.31 197 ASP A C 1
ATOM 1506 O O . ASP A 1 197 ? 11.618 -10.026 -5.893 1.00 95.31 197 ASP A O 1
ATOM 1510 N N . THR A 1 198 ? 13.328 -10.326 -7.347 1.00 94.94 198 THR A N 1
ATOM 1511 C CA . THR A 1 198 ? 13.597 -8.912 -7.599 1.00 94.94 198 THR A CA 1
ATOM 1512 C C . THR A 1 198 ? 13.650 -8.657 -9.095 1.00 94.94 198 THR A C 1
ATOM 1514 O O . THR A 1 198 ? 14.574 -9.093 -9.778 1.00 94.94 198 THR A O 1
ATOM 1517 N N . TYR A 1 199 ? 12.693 -7.876 -9.581 1.00 92.62 199 TYR A N 1
ATOM 1518 C CA . TYR A 1 199 ? 12.617 -7.459 -10.974 1.00 92.62 199 TYR A CA 1
ATOM 1519 C C . TYR A 1 199 ? 13.439 -6.190 -11.185 1.00 92.62 199 TYR A C 1
ATOM 1521 O O . TYR A 1 199 ? 13.271 -5.211 -10.450 1.00 92.62 199 TYR A O 1
ATOM 1529 N N . ILE A 1 200 ? 14.338 -6.201 -12.170 1.00 90.56 200 ILE A N 1
ATOM 1530 C CA . ILE A 1 200 ? 15.293 -5.113 -12.401 1.00 90.56 200 ILE A CA 1
ATOM 1531 C C . ILE A 1 200 ? 15.202 -4.627 -13.850 1.00 90.56 200 ILE A C 1
ATOM 1533 O O . ILE A 1 200 ? 15.600 -5.314 -14.786 1.00 90.56 200 ILE A O 1
ATOM 1537 N N . GLY A 1 201 ? 14.749 -3.387 -14.009 1.00 88.75 201 GLY A N 1
ATOM 1538 C CA . GLY A 1 201 ? 14.908 -2.573 -15.206 1.00 88.75 201 GLY A CA 1
ATOM 1539 C C . GLY A 1 201 ? 16.064 -1.585 -15.043 1.00 88.75 201 GLY A C 1
ATOM 1540 O O . GLY A 1 201 ? 16.242 -0.972 -13.987 1.00 88.75 201 GLY A O 1
ATOM 1541 N N . THR A 1 202 ? 16.850 -1.398 -16.098 1.00 85.44 202 THR A N 1
ATOM 1542 C CA . THR A 1 202 ? 17.963 -0.429 -16.118 1.00 85.44 202 THR A CA 1
ATOM 1543 C C . THR A 1 202 ? 17.696 0.699 -17.116 1.00 85.44 202 THR A C 1
ATOM 1545 O O . THR A 1 202 ? 16.710 0.670 -17.856 1.00 85.44 202 THR A O 1
ATOM 1548 N N . ASN A 1 203 ? 18.566 1.715 -17.124 1.00 81.44 203 ASN A N 1
ATOM 1549 C CA . ASN A 1 203 ? 18.497 2.879 -18.017 1.00 81.44 203 ASN A CA 1
ATOM 1550 C C . ASN A 1 203 ? 17.195 3.701 -17.909 1.00 81.44 203 ASN A C 1
ATOM 1552 O O . ASN A 1 203 ? 16.769 4.339 -18.868 1.00 81.44 203 ASN A O 1
ATOM 1556 N N . SER A 1 204 ? 16.583 3.723 -16.727 1.00 83.19 204 SER A N 1
ATOM 1557 C CA . SER A 1 204 ? 15.417 4.562 -16.433 1.00 83.19 204 SER A CA 1
ATOM 1558 C C . SER A 1 204 ? 15.815 6.041 -16.257 1.00 83.19 204 SER A C 1
ATOM 1560 O O . SER A 1 204 ? 16.896 6.324 -15.726 1.00 83.19 204 SER A O 1
ATOM 1562 N N . PRO A 1 205 ? 14.960 7.025 -16.609 1.00 84.81 205 PRO A N 1
ATOM 1563 C CA . PRO A 1 205 ? 15.226 8.449 -16.378 1.00 84.81 205 PRO A CA 1
ATOM 1564 C C . PRO A 1 205 ? 15.313 8.810 -14.887 1.00 84.81 205 PRO A C 1
ATOM 1566 O O . PRO A 1 205 ? 15.910 9.824 -14.522 1.00 84.81 205 PRO A O 1
ATOM 1569 N N . SER A 1 206 ? 14.725 7.989 -14.013 1.00 89.69 206 SER A N 1
ATOM 1570 C CA . SER A 1 206 ? 14.787 8.152 -12.558 1.00 89.69 206 SER A CA 1
ATOM 1571 C C . SER A 1 206 ? 14.857 6.805 -11.842 1.00 89.69 206 SER A C 1
ATOM 1573 O O . SER A 1 206 ? 14.391 5.793 -12.361 1.00 89.69 206 SER A O 1
ATOM 1575 N N . ASN A 1 207 ? 15.423 6.792 -10.637 1.00 92.06 207 ASN A N 1
ATOM 1576 C CA . ASN A 1 207 ? 15.450 5.608 -9.792 1.00 92.06 207 ASN A CA 1
ATOM 1577 C C . ASN A 1 207 ? 14.061 5.408 -9.174 1.00 92.06 207 ASN A C 1
ATOM 1579 O O . ASN A 1 207 ? 13.651 6.215 -8.339 1.00 92.06 207 ASN A O 1
ATOM 1583 N N . VAL A 1 208 ? 13.349 4.353 -9.567 1.00 94.25 208 VAL A N 1
ATOM 1584 C CA . VAL A 1 208 ? 12.028 3.994 -9.034 1.00 94.25 208 VAL A CA 1
ATOM 1585 C C . VAL A 1 208 ? 12.100 2.619 -8.392 1.00 94.25 208 VAL A C 1
ATOM 1587 O O . VAL A 1 208 ? 12.553 1.664 -9.012 1.00 94.25 208 VAL A O 1
ATOM 1590 N N . TYR A 1 209 ? 11.667 2.520 -7.141 1.00 95.56 209 TYR A N 1
ATOM 1591 C CA . TYR A 1 209 ? 11.688 1.283 -6.368 1.00 95.56 209 TYR A CA 1
ATOM 1592 C C . TYR A 1 209 ? 10.297 1.013 -5.811 1.00 95.56 209 TYR A C 1
ATOM 1594 O O . TYR A 1 209 ? 9.659 1.923 -5.275 1.00 95.56 209 TYR A O 1
ATOM 1602 N N . MET A 1 210 ? 9.860 -0.240 -5.891 1.00 97.06 210 MET A N 1
ATOM 1603 C CA . MET A 1 210 ? 8.645 -0.736 -5.257 1.00 97.06 210 MET A CA 1
ATOM 1604 C C . MET A 1 210 ? 8.980 -1.910 -4.344 1.00 97.06 210 MET A C 1
ATOM 1606 O O . MET A 1 210 ? 9.551 -2.903 -4.788 1.00 97.06 210 MET A O 1
ATOM 1610 N N . LEU A 1 211 ? 8.581 -1.816 -3.078 1.00 98.19 211 LEU A N 1
ATOM 1611 C CA . LEU A 1 211 ? 8.543 -2.959 -2.166 1.00 98.19 211 LEU A CA 1
ATOM 1612 C C . LEU A 1 211 ? 7.109 -3.474 -2.126 1.00 98.19 211 LEU A C 1
ATOM 1614 O O . LEU A 1 211 ? 6.203 -2.688 -1.841 1.00 98.19 211 LEU A O 1
ATOM 1618 N N . ALA A 1 212 ? 6.911 -4.762 -2.395 1.00 98.06 212 ALA A N 1
ATOM 1619 C CA . ALA A 1 212 ? 5.591 -5.376 -2.470 1.00 98.06 212 ALA A CA 1
ATOM 1620 C C . ALA A 1 212 ? 5.447 -6.539 -1.479 1.00 98.06 212 ALA A C 1
ATOM 1622 O O . ALA A 1 212 ? 6.367 -7.337 -1.262 1.00 98.06 212 ALA A O 1
ATOM 1623 N N . GLY A 1 213 ? 4.258 -6.656 -0.885 1.00 97.31 213 GLY A N 1
ATOM 1624 C CA . GLY A 1 213 ? 3.930 -7.742 0.040 1.00 97.31 213 GLY A CA 1
ATOM 1625 C C . GLY A 1 213 ? 4.586 -7.631 1.415 1.00 97.31 213 GLY A C 1
ATOM 1626 O O . GLY A 1 213 ? 4.894 -8.652 2.031 1.00 97.31 213 GLY A O 1
ATOM 1627 N N . LEU A 1 214 ? 4.808 -6.407 1.895 1.00 97.81 214 LEU A N 1
ATOM 1628 C CA . LEU A 1 214 ? 5.242 -6.152 3.265 1.00 97.81 214 LEU A CA 1
ATOM 1629 C C . LEU A 1 214 ? 4.123 -6.510 4.256 1.00 97.81 214 LEU A C 1
ATOM 1631 O O . LEU A 1 214 ? 2.931 -6.514 3.924 1.00 97.81 214 LEU A O 1
ATOM 1635 N N . THR A 1 215 ? 4.498 -6.766 5.508 1.00 97.12 215 THR A N 1
ATOM 1636 C CA . THR A 1 215 ? 3.505 -6.920 6.584 1.00 97.12 215 THR A CA 1
ATOM 1637 C C . THR A 1 215 ? 2.771 -5.598 6.809 1.00 97.12 215 THR A C 1
ATOM 1639 O O . THR A 1 215 ? 3.386 -4.535 6.773 1.00 97.12 215 THR A O 1
ATOM 1642 N N . LEU A 1 216 ? 1.456 -5.657 7.055 1.00 97.06 216 LEU A N 1
ATOM 1643 C CA . LEU A 1 216 ? 0.681 -4.479 7.463 1.00 97.06 216 LEU A CA 1
ATOM 1644 C C . LEU A 1 216 ? 1.312 -3.826 8.714 1.00 97.06 216 LEU A C 1
ATOM 1646 O O . LEU A 1 216 ? 1.847 -4.551 9.553 1.00 97.06 216 LEU A O 1
ATOM 1650 N N . PRO A 1 217 ? 1.223 -2.493 8.885 1.00 96.81 217 PRO A N 1
ATOM 1651 C CA . PRO A 1 217 ? 1.949 -1.742 9.913 1.00 96.81 217 PRO A CA 1
ATOM 1652 C C . PRO A 1 217 ? 1.288 -1.894 11.295 1.00 96.81 217 PRO A C 1
ATOM 1654 O O . PRO A 1 217 ? 0.731 -0.948 11.859 1.00 96.81 217 PRO A O 1
ATOM 1657 N N . LYS A 1 218 ? 1.302 -3.117 11.835 1.00 95.88 218 LYS A N 1
ATOM 1658 C CA . LYS A 1 218 ? 0.684 -3.517 13.107 1.00 95.88 218 LYS A CA 1
ATOM 1659 C C . LYS A 1 218 ? 1.140 -2.642 14.267 1.00 95.88 218 LYS A C 1
ATOM 1661 O O . LYS A 1 218 ? 0.312 -2.269 15.092 1.00 95.88 218 LYS A O 1
ATOM 1666 N N . THR A 1 219 ? 2.416 -2.275 14.318 1.00 96.56 219 THR A N 1
ATOM 1667 C CA . THR A 1 219 ? 2.973 -1.404 15.355 1.00 96.56 219 THR A CA 1
ATOM 1668 C C . THR A 1 219 ? 2.282 -0.040 15.335 1.00 96.56 219 THR A C 1
ATOM 1670 O O . THR A 1 219 ? 1.715 0.379 16.345 1.00 96.56 219 THR A O 1
ATOM 1673 N N . ARG A 1 220 ? 2.203 0.607 14.165 1.00 96.06 220 ARG A N 1
ATOM 1674 C CA . ARG A 1 220 ? 1.533 1.907 14.006 1.00 96.06 220 ARG A CA 1
ATOM 1675 C C . ARG A 1 220 ? 0.020 1.824 14.234 1.00 96.06 220 ARG A C 1
ATOM 1677 O O . ARG A 1 220 ? -0.562 2.711 14.852 1.00 96.06 220 ARG A O 1
ATOM 1684 N N . LEU A 1 221 ? -0.626 0.753 13.777 1.00 96.31 221 LEU A N 1
ATOM 1685 C CA . LEU A 1 221 ? -2.061 0.528 13.992 1.00 96.31 221 LEU A CA 1
ATOM 1686 C C . LEU A 1 221 ? -2.393 0.293 15.472 1.00 96.31 221 LEU A C 1
ATOM 1688 O O . LEU A 1 221 ? -3.421 0.768 15.952 1.00 96.31 221 LEU A O 1
ATOM 1692 N N . ASN A 1 222 ? -1.514 -0.380 16.217 1.00 96.50 222 ASN A N 1
ATOM 1693 C CA . ASN A 1 222 ? -1.664 -0.560 17.660 1.00 96.50 222 ASN A CA 1
ATOM 1694 C C . ASN A 1 222 ? -1.535 0.766 18.422 1.00 96.50 222 ASN A C 1
ATOM 1696 O O . ASN A 1 222 ? -2.284 0.980 19.373 1.00 96.50 222 ASN A O 1
ATOM 1700 N N . GLU A 1 223 ? -0.662 1.682 17.991 1.00 96.06 223 GLU A N 1
ATOM 1701 C CA . GLU A 1 223 ? -0.621 3.043 18.546 1.00 96.06 223 GLU A CA 1
ATOM 1702 C C . GLU A 1 223 ? -1.949 3.778 18.325 1.00 96.06 223 GLU A C 1
ATOM 1704 O O . GLU A 1 223 ? -2.485 4.384 19.250 1.00 96.06 223 GLU A O 1
ATOM 1709 N N . ILE A 1 224 ? -2.509 3.699 17.113 1.00 95.81 224 ILE A N 1
ATOM 1710 C CA . ILE A 1 224 ? -3.806 4.311 16.786 1.00 95.81 224 ILE A CA 1
ATOM 1711 C C . ILE A 1 224 ? -4.925 3.704 17.636 1.00 95.81 224 ILE A C 1
ATOM 1713 O O . ILE A 1 224 ? -5.753 4.430 18.188 1.00 95.81 224 ILE A O 1
ATOM 1717 N N . LYS A 1 225 ? -4.911 2.382 17.817 1.00 95.38 225 LYS A N 1
ATOM 1718 C CA . LYS A 1 225 ? -5.843 1.681 18.703 1.00 95.38 225 LYS A CA 1
ATOM 1719 C C . LYS A 1 225 ? -5.725 2.155 20.153 1.00 95.38 225 LYS A C 1
ATOM 1721 O O . LYS A 1 225 ? -6.752 2.382 20.789 1.00 95.38 225 LYS A O 1
ATOM 1726 N N . ALA A 1 226 ? -4.509 2.337 20.665 1.00 95.81 226 ALA A N 1
ATOM 1727 C CA . ALA A 1 226 ? -4.291 2.860 22.011 1.00 95.81 226 ALA A CA 1
ATOM 1728 C C . ALA A 1 226 ? -4.828 4.296 22.153 1.00 95.81 226 ALA A C 1
ATOM 1730 O O . ALA A 1 226 ? -5.526 4.591 23.119 1.00 95.81 226 ALA A O 1
ATOM 1731 N N . MET A 1 227 ? -4.602 5.164 21.158 1.00 93.06 227 MET A N 1
ATOM 1732 C CA . MET A 1 227 ? -5.162 6.525 21.144 1.00 93.06 227 MET A CA 1
ATOM 1733 C C . MET A 1 227 ? -6.698 6.522 21.143 1.00 93.06 227 MET A C 1
ATOM 1735 O O . MET A 1 227 ? -7.315 7.306 21.865 1.00 93.06 227 MET A O 1
ATOM 1739 N N . ALA A 1 228 ? -7.331 5.612 20.392 1.00 92.44 228 ALA A N 1
ATOM 1740 C CA . ALA A 1 228 ? -8.783 5.437 20.427 1.00 92.44 228 ALA A CA 1
ATOM 1741 C C . ALA A 1 228 ? -9.272 5.051 21.833 1.00 92.44 228 ALA A C 1
ATOM 1743 O O . ALA A 1 228 ? -10.229 5.637 22.334 1.00 92.44 228 ALA A O 1
ATOM 1744 N N . GLN A 1 229 ? -8.596 4.103 22.489 1.00 92.31 229 GLN A N 1
ATOM 1745 C CA . GLN A 1 229 ? -8.939 3.657 23.843 1.00 92.31 229 GLN A CA 1
ATOM 1746 C C . GLN A 1 229 ? -8.796 4.784 24.869 1.00 92.31 229 GLN A C 1
ATOM 1748 O O . GLN A 1 229 ? -9.725 5.029 25.636 1.00 92.31 229 GLN A O 1
ATOM 1753 N N . THR A 1 230 ? -7.687 5.528 24.838 1.00 92.62 230 THR A N 1
ATOM 1754 C CA . THR A 1 230 ? -7.476 6.679 25.726 1.00 92.62 230 THR A CA 1
ATOM 1755 C C . THR A 1 230 ? -8.554 7.744 25.532 1.00 92.62 230 THR A C 1
ATOM 1757 O O . THR A 1 230 ? -9.134 8.218 26.509 1.00 92.62 230 THR A O 1
ATOM 1760 N N . ASN A 1 231 ? -8.883 8.092 24.285 1.00 90.31 231 ASN A N 1
ATOM 1761 C CA . ASN A 1 231 ? -9.943 9.061 24.017 1.00 90.31 231 ASN A CA 1
ATOM 1762 C C . ASN A 1 231 ? -11.313 8.556 24.492 1.00 90.31 231 ASN A C 1
ATOM 1764 O O . ASN A 1 231 ? -12.069 9.330 25.076 1.00 90.31 231 ASN A O 1
ATOM 1768 N N . ALA A 1 232 ? -11.626 7.271 24.299 1.00 90.50 232 ALA A N 1
ATOM 1769 C CA . ALA A 1 232 ? -12.869 6.675 24.786 1.00 90.50 232 ALA A CA 1
ATOM 1770 C C . ALA A 1 232 ? -12.988 6.753 26.315 1.00 90.50 232 ALA A C 1
ATOM 1772 O O . ALA A 1 232 ? -14.054 7.079 26.833 1.00 90.50 232 ALA A O 1
ATOM 1773 N N . GLU A 1 233 ? -11.900 6.497 27.046 1.00 92.19 233 GLU A N 1
ATOM 1774 C CA . GLU A 1 233 ? -11.873 6.615 28.506 1.00 92.19 233 GLU A CA 1
ATOM 1775 C C . GLU A 1 233 ? -12.074 8.056 28.980 1.00 92.19 233 GLU A C 1
ATOM 1777 O O . GLU A 1 233 ? -12.827 8.281 29.927 1.00 92.19 233 GLU A O 1
ATOM 1782 N N . ILE A 1 234 ? -11.437 9.032 28.324 1.00 90.12 234 ILE A N 1
ATOM 1783 C CA . ILE A 1 234 ? -11.614 10.459 28.633 1.00 90.12 234 ILE A CA 1
ATOM 1784 C C . ILE A 1 234 ? -13.070 10.872 28.404 1.00 90.12 234 ILE A C 1
ATOM 1786 O O . ILE A 1 234 ? -13.677 11.493 29.275 1.00 90.12 234 ILE A O 1
ATOM 1790 N N . ILE A 1 235 ? -13.643 10.488 27.261 1.00 87.94 235 ILE A N 1
ATOM 1791 C CA . ILE A 1 235 ? -15.040 10.773 26.916 1.00 87.94 235 ILE A CA 1
ATOM 1792 C C . ILE A 1 235 ? -15.977 10.139 27.948 1.00 87.94 235 ILE A C 1
ATOM 1794 O O . ILE A 1 235 ? -16.879 10.806 28.451 1.00 87.94 235 ILE A O 1
ATOM 1798 N N . LYS A 1 236 ? -15.739 8.875 28.314 1.00 89.25 236 LYS A N 1
ATOM 1799 C CA . LYS A 1 236 ? -16.538 8.165 29.316 1.00 89.25 236 LYS A CA 1
ATOM 1800 C C . LYS A 1 236 ? -16.474 8.847 30.684 1.00 89.25 236 LYS A C 1
ATOM 1802 O O . LYS A 1 236 ? -17.521 9.109 31.259 1.00 89.25 236 LYS A O 1
ATOM 1807 N N . LYS A 1 237 ? -15.276 9.199 31.164 1.00 89.44 237 LYS A N 1
ATOM 1808 C CA . LYS A 1 237 ? -15.104 9.948 32.421 1.00 89.44 237 LYS A CA 1
ATOM 1809 C C . LYS A 1 237 ? -15.830 11.291 32.382 1.00 89.44 237 LYS A C 1
ATOM 1811 O O . LYS A 1 237 ? -16.479 11.644 33.355 1.00 89.44 237 LYS A O 1
ATOM 1816 N N . GLY A 1 238 ? -15.772 12.005 31.257 1.00 85.88 238 GLY A N 1
ATOM 1817 C CA . GLY A 1 238 ? -16.515 13.252 31.071 1.00 85.88 238 GLY A CA 1
ATOM 1818 C C . GLY A 1 238 ? -18.031 13.064 31.179 1.00 85.88 238 GLY A C 1
ATOM 1819 O O . GLY A 1 238 ? -18.694 13.853 31.844 1.00 85.88 238 GLY A O 1
ATOM 1820 N N . PHE A 1 239 ? -18.578 11.998 30.584 1.00 85.75 239 PHE A N 1
ATOM 1821 C CA . PHE A 1 239 ? -19.997 11.657 30.733 1.00 85.75 239 PHE A CA 1
ATOM 1822 C C . PHE A 1 239 ? -20.364 11.235 32.156 1.00 85.75 239 PHE A C 1
ATOM 1824 O O . PHE A 1 239 ? -21.441 11.592 32.623 1.00 85.75 239 PHE A O 1
ATOM 1831 N N . ASP A 1 240 ? -19.501 10.480 32.833 1.00 84.12 240 ASP A N 1
ATOM 1832 C CA . ASP A 1 240 ? -19.745 10.027 34.202 1.00 84.12 240 ASP A CA 1
ATOM 1833 C C . ASP A 1 240 ? -19.721 11.218 35.182 1.00 84.12 240 ASP A C 1
ATOM 1835 O O . ASP A 1 240 ? -20.654 11.370 35.963 1.00 84.12 240 ASP A O 1
ATOM 1839 N N . SER A 1 241 ? -18.761 12.142 35.058 1.00 78.25 241 SER A N 1
ATOM 1840 C CA . SER A 1 241 ? -18.732 13.388 35.844 1.00 78.25 241 SER A CA 1
ATOM 1841 C C . SER A 1 241 ? -19.877 14.352 35.515 1.00 78.25 241 SER A C 1
ATOM 1843 O O . SER A 1 241 ? -20.284 15.124 36.370 1.00 78.25 241 SER A O 1
ATOM 1845 N N . ALA A 1 242 ? -20.419 14.331 34.293 1.00 74.56 242 ALA A N 1
ATOM 1846 C CA . ALA A 1 242 ? -21.600 15.128 33.947 1.00 74.56 242 ALA A CA 1
ATOM 1847 C C . ALA A 1 242 ? -22.909 14.541 34.508 1.00 74.56 242 ALA A C 1
ATOM 1849 O O . ALA A 1 242 ? -23.903 15.257 34.610 1.00 74.56 242 ALA A O 1
ATOM 1850 N N . LYS A 1 243 ? -22.925 13.242 34.838 1.00 68.69 243 LYS A N 1
ATOM 1851 C CA . LYS A 1 243 ? -24.044 12.587 35.532 1.00 68.69 243 LYS A CA 1
ATOM 1852 C C . LYS A 1 243 ? -24.005 12.802 37.042 1.00 68.69 243 LYS A C 1
ATOM 1854 O O . LYS A 1 243 ? -25.045 12.653 37.672 1.00 68.69 243 LYS A O 1
ATOM 1859 N N . GLU A 1 244 ? -22.850 13.146 37.612 1.00 61.78 244 GLU A N 1
ATOM 1860 C CA . GLU A 1 244 ? -22.758 13.645 38.986 1.00 61.78 244 GLU A CA 1
ATOM 1861 C C . GLU A 1 244 ? -23.426 15.030 39.040 1.00 61.78 244 GLU A C 1
ATOM 1863 O O . GLU A 1 244 ? -22.842 16.055 38.687 1.00 61.78 244 GLU A O 1
ATOM 1868 N N . SER A 1 245 ? -24.709 15.049 39.407 1.00 57.16 245 SER A N 1
ATOM 1869 C CA . SER A 1 245 ? -25.494 16.273 39.546 1.00 57.16 245 SER A CA 1
ATOM 1870 C C . SER A 1 245 ? -24.959 17.118 40.704 1.00 57.16 245 SER A C 1
ATOM 1872 O O . SER A 1 245 ? -24.851 16.648 41.833 1.00 57.16 245 SER A O 1
ATOM 1874 N N . LEU A 1 246 ? -24.712 18.406 40.448 1.00 55.44 246 LEU A N 1
ATOM 1875 C CA . LEU A 1 246 ? -24.450 19.430 41.475 1.00 55.44 246 LEU A CA 1
ATOM 1876 C C . LEU A 1 246 ? -25.616 19.598 42.474 1.00 55.44 246 LEU A C 1
ATOM 1878 O O . LEU A 1 246 ? -25.450 20.265 43.490 1.00 55.44 246 LEU A O 1
ATOM 1882 N N . PHE A 1 247 ? -26.782 19.025 42.163 1.00 56.62 247 PHE A N 1
ATOM 1883 C CA . PHE A 1 247 ? -28.038 19.164 42.898 1.00 56.62 247 PHE A CA 1
ATOM 1884 C C . PHE A 1 247 ? -28.653 17.811 43.304 1.00 56.62 247 PHE A C 1
ATOM 1886 O O . PHE A 1 247 ? -29.832 17.775 43.638 1.00 56.62 247 PHE A O 1
ATOM 1893 N N . ASP A 1 248 ? -27.898 16.703 43.255 1.00 50.88 248 ASP A N 1
ATOM 1894 C CA . ASP A 1 248 ? -28.371 15.409 43.796 1.00 50.88 248 ASP A CA 1
ATOM 1895 C C . ASP A 1 248 ? -28.358 15.372 45.331 1.00 50.88 248 ASP A C 1
ATOM 1897 O O . ASP A 1 248 ? -28.996 14.514 45.942 1.00 50.88 248 ASP A O 1
ATOM 1901 N N . ASP A 1 249 ? -27.692 16.338 45.966 1.00 51.31 249 ASP A N 1
ATOM 1902 C CA . ASP A 1 249 ? -27.960 16.652 47.357 1.00 51.31 249 ASP A CA 1
ATOM 1903 C C . ASP A 1 249 ? -29.263 17.458 47.407 1.00 51.31 249 ASP A C 1
ATOM 1905 O O . ASP A 1 249 ? -29.278 18.669 47.169 1.00 51.31 249 ASP A O 1
ATOM 1909 N N . GLU A 1 250 ? -30.362 16.800 47.783 1.00 49.88 250 GLU A N 1
ATOM 1910 C CA . GLU A 1 250 ? -31.480 17.450 48.474 1.00 49.88 250 GLU A CA 1
ATOM 1911 C C . GLU A 1 250 ? -30.960 18.073 49.793 1.00 49.88 250 GLU A C 1
ATOM 1913 O O . GLU A 1 250 ? -31.329 17.674 50.897 1.00 49.88 250 GLU A O 1
ATOM 1918 N N . MET A 1 251 ? -30.080 19.077 49.721 1.00 49.22 251 MET A N 1
ATOM 1919 C CA . MET A 1 251 ? -29.977 20.066 50.782 1.00 49.22 251 MET A CA 1
ATOM 1920 C C . MET A 1 251 ? -31.221 20.931 50.660 1.00 49.22 251 MET A C 1
ATOM 1922 O O . MET A 1 251 ? -31.232 21.980 50.014 1.00 49.22 251 MET A O 1
ATOM 1926 N N . ASP A 1 252 ? -32.288 20.453 51.291 1.00 48.72 252 ASP A N 1
ATOM 1927 C CA . ASP A 1 252 ? -33.463 21.244 51.589 1.00 48.72 252 ASP A CA 1
ATOM 1928 C C . ASP A 1 252 ? -33.045 22.410 52.505 1.00 48.72 252 ASP A C 1
ATOM 1930 O O . ASP A 1 252 ? -33.054 22.331 53.735 1.00 48.72 252 ASP A O 1
ATOM 1934 N N . PHE A 1 253 ? -32.603 23.507 51.885 1.00 53.69 253 PHE A N 1
ATOM 1935 C CA . PHE A 1 253 ? -32.206 24.746 52.556 1.00 53.69 253 PHE A CA 1
ATOM 1936 C C . PHE A 1 253 ? -33.377 25.406 53.307 1.00 53.69 253 PHE A C 1
ATOM 1938 O O . PHE A 1 253 ? -33.150 26.331 54.085 1.00 53.69 253 PHE A O 1
ATOM 1945 N N . LEU A 1 254 ? -34.616 24.946 53.090 1.00 43.06 254 LEU A N 1
ATOM 1946 C CA . LEU A 1 254 ? -35.834 25.482 53.702 1.00 43.06 254 LEU A CA 1
ATOM 1947 C C . LEU A 1 254 ? -36.522 24.489 54.660 1.00 43.06 254 LEU A C 1
ATOM 1949 O O . LEU A 1 254 ? -37.239 24.920 55.562 1.00 43.06 254 LEU A O 1
ATOM 1953 N N . GLY A 1 255 ? -36.237 23.189 54.562 1.00 44.47 255 GLY A N 1
ATOM 1954 C CA . GLY A 1 255 ? -36.790 22.135 55.425 1.00 44.47 255 GLY A CA 1
ATOM 1955 C C . GLY A 1 255 ? -36.289 22.125 56.865 1.00 44.47 255 GLY A C 1
ATOM 1956 O O . GLY A 1 255 ? -36.806 21.385 57.699 1.00 44.47 255 GLY A O 1
ATOM 1957 N N . THR A 1 256 ? -35.318 22.972 57.211 1.00 43.84 256 THR A N 1
ATOM 1958 C CA . THR A 1 256 ? -34.888 23.152 58.609 1.00 43.84 256 THR A CA 1
ATOM 1959 C C . THR A 1 256 ? -35.922 23.887 59.467 1.00 43.84 256 THR A C 1
ATOM 1961 O O . THR A 1 256 ? -35.775 23.898 60.690 1.00 43.84 256 THR A O 1
ATOM 1964 N N . PHE A 1 257 ? -36.971 24.466 58.867 1.00 44.69 257 PHE A N 1
ATOM 1965 C CA . PHE A 1 257 ? -37.995 25.227 59.591 1.00 44.69 257 PHE A CA 1
ATOM 1966 C C . PHE A 1 257 ? -39.432 24.705 59.475 1.00 44.69 257 PHE A C 1
ATOM 1968 O O . PHE A 1 257 ? -40.282 25.223 60.194 1.00 44.69 257 PHE A O 1
ATOM 1975 N N . ASP A 1 258 ? -39.711 23.661 58.690 1.00 38.12 258 ASP A N 1
ATOM 1976 C CA . ASP A 1 258 ? -41.063 23.092 58.587 1.00 38.12 258 ASP A CA 1
ATOM 1977 C C . ASP A 1 258 ? -41.109 21.644 59.100 1.00 38.12 258 ASP A C 1
ATOM 1979 O O . ASP A 1 258 ? -41.056 20.660 58.363 1.00 38.12 258 ASP A O 1
ATOM 1983 N N . MET A 1 259 ? -41.260 21.507 60.420 1.00 44.50 259 MET A N 1
ATOM 1984 C CA . MET A 1 259 ? -41.859 20.304 60.991 1.00 44.50 259 MET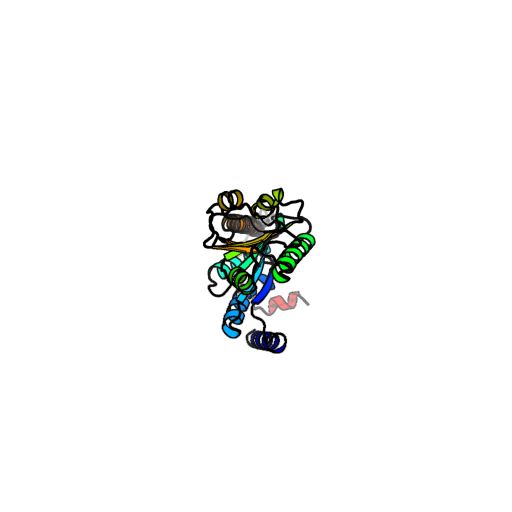 A CA 1
ATOM 1985 C C . MET A 1 259 ? -43.375 20.401 60.829 1.00 44.50 259 MET A C 1
ATOM 1987 O O . MET A 1 259 ? -44.026 20.983 61.685 1.00 44.50 259 MET A O 1
ATOM 1991 N N . GLU A 1 260 ? -43.929 19.821 59.762 1.00 41.06 260 GLU A N 1
ATOM 1992 C CA . GLU A 1 260 ? -45.128 18.969 59.834 1.00 41.06 260 GLU A CA 1
ATOM 1993 C C . GLU A 1 260 ? -45.601 18.494 58.448 1.00 41.06 260 GLU A C 1
ATOM 1995 O O . GLU A 1 260 ? -46.070 19.256 57.612 1.00 41.06 260 GLU A O 1
ATOM 2000 N N . ALA A 1 261 ? -45.579 17.166 58.293 1.00 41.81 261 ALA A N 1
ATOM 2001 C CA . ALA A 1 261 ? -46.426 16.355 57.422 1.00 41.81 261 ALA A CA 1
ATOM 2002 C C . ALA A 1 261 ? -46.424 16.643 55.904 1.00 41.81 261 ALA A C 1
ATOM 2004 O O . ALA A 1 261 ? -47.072 17.577 55.442 1.00 41.81 261 ALA A O 1
ATOM 2005 N N . ARG A 1 262 ? -46.000 15.644 55.103 1.00 34.31 262 ARG A N 1
ATOM 2006 C CA . ARG A 1 262 ? -46.921 14.949 54.171 1.00 34.31 262 ARG A CA 1
ATOM 2007 C C . ARG A 1 262 ? -46.347 13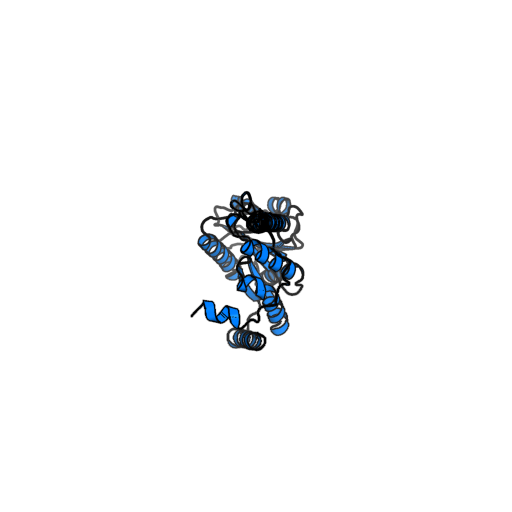.704 53.476 1.00 34.31 262 ARG A C 1
ATOM 2009 O O . ARG A 1 262 ? -45.217 13.638 53.030 1.00 34.31 262 ARG A O 1
ATOM 2016 N N . LYS A 1 263 ? -47.263 12.736 53.404 1.00 35.94 263 LYS A N 1
ATOM 2017 C CA . LYS A 1 263 ? -47.343 11.443 52.710 1.00 35.94 263 LYS A CA 1
ATOM 2018 C C . LYS A 1 263 ? -46.604 11.308 51.366 1.00 35.94 263 LYS A C 1
ATOM 2020 O O . LYS A 1 263 ? -46.801 12.115 50.465 1.00 35.94 263 LYS A O 1
ATOM 2025 N N . LEU A 1 264 ? -45.959 10.145 51.211 1.00 37.38 264 LEU A N 1
ATOM 2026 C CA . LEU A 1 264 ? -45.604 9.480 49.949 1.00 37.38 264 LEU A CA 1
ATOM 2027 C C . LEU A 1 264 ? -46.714 9.619 48.886 1.00 37.38 264 LEU A C 1
ATOM 2029 O O . LEU A 1 264 ? -47.831 9.128 49.087 1.00 37.38 264 LEU A O 1
ATOM 2033 N N . LYS A 1 265 ? -46.392 10.225 47.737 1.00 35.56 265 LYS A N 1
ATOM 2034 C CA . LYS A 1 265 ? -47.176 10.108 46.498 1.00 35.56 265 LYS A CA 1
ATOM 2035 C C . LYS A 1 265 ? -46.434 9.202 45.515 1.00 35.56 265 LYS A C 1
ATOM 2037 O O . LYS A 1 265 ? -45.246 9.373 45.285 1.00 35.56 265 LYS A O 1
ATOM 2042 N N . LYS A 1 266 ? -47.169 8.232 44.963 1.00 39.78 266 LYS A N 1
ATOM 2043 C CA . LYS A 1 266 ? -46.767 7.404 43.820 1.00 39.78 266 LYS A CA 1
ATOM 2044 C C . LYS A 1 266 ? -46.521 8.295 42.601 1.00 39.78 266 LYS A C 1
ATOM 2046 O O . LYS A 1 266 ? -47.359 9.146 42.314 1.00 39.78 266 LYS A O 1
ATOM 2051 N N . GLU A 1 267 ? -45.437 8.039 41.880 1.00 37.72 267 GLU A N 1
ATOM 2052 C CA . GLU A 1 267 ? -45.202 8.586 40.544 1.00 37.72 267 GLU A CA 1
ATOM 2053 C C . GLU A 1 267 ? -46.280 8.077 39.573 1.00 37.72 267 GLU A C 1
ATOM 2055 O O . GLU A 1 267 ? -46.437 6.869 39.360 1.00 37.72 267 GLU A O 1
ATOM 2060 N N . GLU A 1 268 ? -47.050 9.000 38.998 1.00 41.97 268 GLU A N 1
ATOM 2061 C CA . GLU A 1 268 ? -47.883 8.737 37.827 1.00 41.97 268 GLU A CA 1
ATOM 2062 C C . GLU A 1 268 ? -47.012 8.842 36.571 1.00 41.97 268 GLU A C 1
ATOM 2064 O O . GLU A 1 268 ? -46.296 9.820 36.367 1.00 41.97 268 GLU A O 1
ATOM 2069 N N . LYS A 1 269 ? -47.067 7.812 35.720 1.00 47.72 269 LYS A N 1
ATOM 2070 C CA . LYS A 1 269 ? -46.412 7.810 34.409 1.00 47.72 269 LYS A CA 1
ATOM 2071 C C . LYS A 1 269 ? -47.057 8.873 33.523 1.00 47.72 269 LYS A C 1
ATOM 2073 O O . LYS A 1 269 ? -48.179 8.679 33.061 1.00 47.72 269 LYS A O 1
ATOM 2078 N N . VAL A 1 270 ? -46.331 9.954 33.265 1.00 49.81 270 VAL A N 1
ATOM 2079 C CA . VAL A 1 270 ? -46.742 10.997 32.323 1.00 49.81 270 VAL A CA 1
ATOM 2080 C C . VAL A 1 270 ? -46.693 10.433 30.898 1.00 49.81 270 VAL A C 1
ATOM 2082 O O . VAL A 1 270 ? -45.704 9.827 30.480 1.00 49.81 270 VAL A O 1
ATOM 2085 N N . SER A 1 271 ? -47.801 10.573 30.171 1.00 57.69 271 SER A N 1
ATOM 2086 C CA . SER A 1 271 ? -47.945 10.140 28.779 1.00 57.69 271 SER A CA 1
ATOM 2087 C C . SER A 1 271 ? -47.238 11.129 27.850 1.00 57.69 271 SER A C 1
ATOM 2089 O O . SER A 1 271 ? -47.271 12.333 28.080 1.00 57.69 271 SER A O 1
ATOM 2091 N N . SER A 1 272 ? -46.638 10.635 26.763 1.00 52.66 272 SER A N 1
ATOM 2092 C CA . SER A 1 272 ? -45.811 11.392 25.804 1.00 52.66 272 SER A CA 1
ATOM 2093 C C . SER A 1 272 ? -46.477 12.630 25.178 1.00 52.66 272 SER A C 1
ATOM 2095 O O . SER A 1 272 ? -45.797 13.429 24.544 1.00 52.66 272 SER A O 1
ATOM 2097 N N . LEU A 1 273 ? -47.794 12.783 25.338 1.00 53.97 273 LEU A N 1
ATOM 2098 C CA . LEU A 1 273 ? -48.570 13.928 24.864 1.00 53.97 273 LEU A CA 1
ATOM 2099 C C . LEU A 1 273 ? -48.471 15.165 25.771 1.00 53.97 273 LEU A C 1
ATOM 2101 O O . LEU A 1 273 ? -48.619 16.271 25.261 1.00 53.97 273 LEU A O 1
ATOM 2105 N N . ASP A 1 274 ? -48.172 15.012 27.064 1.00 54.94 274 ASP A N 1
ATOM 2106 C CA . ASP A 1 274 ? -48.094 16.157 27.986 1.00 54.94 274 ASP A CA 1
ATOM 2107 C C . ASP A 1 274 ? -46.788 16.953 27.812 1.00 54.94 274 ASP A C 1
ATOM 2109 O O . ASP A 1 274 ? -46.785 18.174 27.921 1.00 54.94 274 ASP A O 1
ATOM 2113 N N . ILE A 1 275 ? -45.698 16.282 27.419 1.00 61.69 275 ILE A N 1
ATOM 2114 C CA . ILE A 1 275 ? -44.381 16.899 27.157 1.00 61.69 275 ILE A CA 1
ATOM 2115 C C . ILE A 1 275 ? -44.422 17.816 25.920 1.00 61.69 275 ILE A C 1
ATOM 2117 O O . ILE A 1 275 ? -43.665 18.776 25.811 1.00 61.69 275 ILE A O 1
ATOM 2121 N N . LEU A 1 276 ? -45.319 17.544 24.969 1.00 47.00 276 LEU A N 1
ATOM 2122 C CA . LEU A 1 276 ? -45.396 18.276 23.701 1.00 47.00 276 LEU A CA 1
ATOM 2123 C C . LEU A 1 276 ? -46.045 19.664 23.838 1.00 47.00 276 LEU A C 1
ATOM 2125 O O . LEU A 1 276 ? -45.824 20.516 22.980 1.00 47.00 276 LEU A O 1
ATOM 2129 N N . ASN A 1 277 ? -46.796 19.911 24.915 1.00 52.25 277 ASN A N 1
ATOM 2130 C CA . ASN A 1 277 ? -47.457 21.196 25.164 1.00 52.25 277 ASN A CA 1
ATOM 2131 C C . ASN A 1 277 ? -46.572 22.220 25.895 1.00 52.25 277 ASN A C 1
ATOM 2133 O O . ASN A 1 277 ? -46.963 23.376 25.984 1.00 52.25 277 ASN A O 1
ATOM 2137 N N . GLU A 1 278 ? -45.392 21.836 26.389 1.00 54.41 278 GLU A N 1
ATOM 2138 C CA . GLU A 1 278 ? -44.432 22.780 26.994 1.00 54.41 278 GLU A CA 1
ATOM 2139 C C . GLU A 1 278 ? -43.567 23.517 25.955 1.00 54.41 278 GLU A C 1
ATOM 2141 O O . GLU A 1 278 ? -42.848 24.454 26.295 1.00 54.41 278 GLU A O 1
ATOM 2146 N N . PHE A 1 279 ? -43.639 23.111 24.684 1.00 49.75 279 PHE A N 1
ATOM 2147 C CA . PHE A 1 279 ? -42.867 23.692 23.580 1.00 49.75 279 PHE A CA 1
ATOM 2148 C C . PHE A 1 279 ? -43.711 24.540 22.608 1.00 49.75 279 PHE A C 1
ATOM 2150 O O . PHE A 1 279 ? -43.217 24.909 21.539 1.00 49.75 279 PHE A O 1
ATOM 2157 N N . LEU A 1 280 ? -44.960 24.852 22.970 1.00 40.47 280 LEU A N 1
ATOM 2158 C CA . LEU A 1 280 ? -45.840 25.807 22.280 1.00 40.47 280 LEU A CA 1
ATOM 2159 C C . LEU A 1 280 ? -46.063 27.043 23.154 1.00 40.47 280 LEU A C 1
ATOM 2161 O O . LEU A 1 280 ? -46.031 28.156 22.582 1.00 40.47 280 LEU A O 1
#

Mean predicted aligned error: 9.95 Å

Nearest PDB structures (foldseek):
  3v3t-assembly1_A  TM=8.948E-01  e=8.790E-20  Clostridium botulinum C str. Stockholm
  4xcq-assembly1_A  TM=8.837E-01  e=2.469E-18  Clostridium phage c-st
  4b46-assembly1_A  TM=7.121E-01  e=4.901E-11  Haloferax volcanii
  4b45-assembly1_A  TM=7.290E-01  e=6.890E-10  Haloferax volcanii
  3ru8-assembly1_X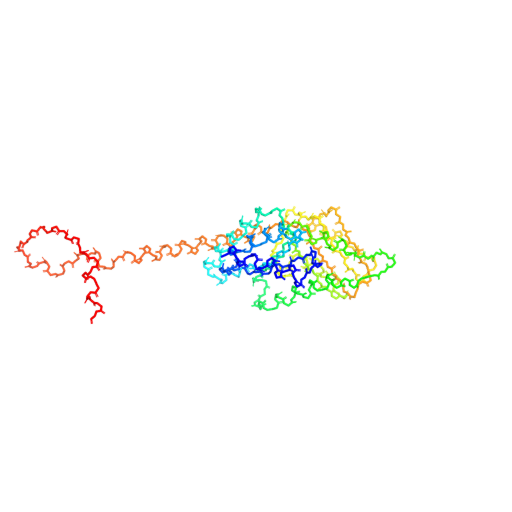  TM=3.931E-01  e=1.270E+00  unclassified